Protein 1H3O (pdb70)

B-factor: mean 47.41, std 14.32, range [16.84, 93.27]

Structure (mmCIF, N/CA/C/O backbone):
data_1H3O
#
_entry.id   1H3O
#
_cell.length_a   112.940
_cell.length_b   36.825
_cell.length_c   73.948
_cell.angle_alpha   90.00
_cell.angle_beta   97.85
_cell.angle_gamma   90.00
#
_symmetry.space_group_name_H-M   'C 1 2 1'
#
loop_
_entity.id
_entity.type
_entity.pdbx_description
1 polymer 'TRANSCRIPTION INITIATION FACTOR TFIID 135 KDA SUBUNIT'
2 polymer 'TRANSCRIPTION INITIATION FACTOR TFIID 20/15 KDA SUBUNITS'
3 water water
#
loop_
_atom_site.group_PDB
_atom_site.id
_atom_site.type_symbol
_atom_site.label_atom_id
_atom_site.label_alt_id
_atom_site.label_comp_id
_atom_site.label_asym_id
_atom_site.label_entity_id
_atom_site.label_seq_id
_atom_site.pdbx_PDB_ins_code
_atom_site.Cartn_x
_atom_site.Cartn_y
_atom_site.Cartn_z
_atom_site.occupancy
_atom_site.B_iso_or_equiv
_atom_site.auth_seq_id
_atom_site.auth_comp_id
_atom_site.auth_asym_id
_atom_site.auth_atom_id
_atom_site.pdbx_PDB_model_num
ATOM 9 N N . PHE A 1 2 ? 20.777 0.457 69.458 1.00 37.45 870 PHE A N 1
ATOM 10 C CA . PHE A 1 2 ? 20.390 0.931 68.142 1.00 33.15 870 PHE A CA 1
ATOM 11 C C . PHE A 1 2 ? 21.524 0.665 67.151 1.00 32.48 870 PHE A C 1
ATOM 12 O O . PHE A 1 2 ? 21.317 0.013 66.127 1.00 30.60 870 PHE A O 1
ATOM 20 N N . LEU A 1 3 ? 22.722 1.152 67.464 1.00 32.00 871 LEU A N 1
ATOM 21 C CA . LEU A 1 3 ? 23.889 0.953 66.595 1.00 34.70 871 LEU A CA 1
ATOM 22 C C . LEU A 1 3 ? 24.593 -0.386 66.878 1.00 35.92 871 LEU A C 1
ATOM 23 O O . LEU A 1 3 ? 24.390 -0.990 67.933 1.00 37.01 871 LEU A O 1
ATOM 28 N N . LEU A 1 4 ? 25.426 -0.829 65.936 1.00 35.84 872 LEU A N 1
ATOM 29 C CA . LEU A 1 4 ? 26.181 -2.073 66.076 1.00 38.78 872 LEU A CA 1
ATOM 30 C C . LEU A 1 4 ? 27.3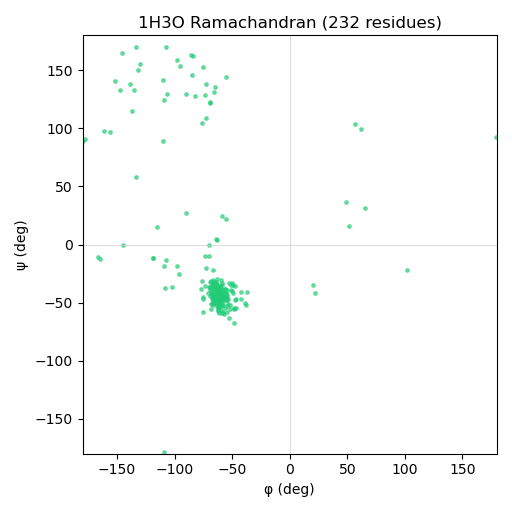04 -1.893 67.092 1.00 39.05 872 LEU A C 1
ATOM 31 O O . LEU A 1 4 ? 28.296 -1.217 66.822 1.00 39.57 872 LEU A O 1
ATOM 36 N N . GLN A 1 5 ? 27.150 -2.525 68.249 1.00 40.33 873 GLN A N 1
ATOM 37 C CA . GLN A 1 5 ? 28.121 -2.403 69.332 1.00 43.12 873 GLN A CA 1
ATOM 38 C C . GLN A 1 5 ? 29.603 -2.585 69.020 1.00 42.42 873 GLN A C 1
ATOM 39 O O . GLN A 1 5 ? 30.404 -1.706 69.323 1.00 40.73 873 GLN A O 1
ATOM 45 N N . ALA A 1 6 ? 29.967 -3.725 68.434 1.00 43.74 874 ALA A N 1
ATOM 46 C CA . ALA A 1 6 ? 31.369 -4.012 68.121 1.00 42.90 874 ALA A CA 1
ATOM 47 C C . ALA A 1 6 ? 32.058 -2.969 67.230 1.00 40.60 874 ALA A C 1
ATOM 48 O O . ALA A 1 6 ? 33.047 -2.368 67.636 1.00 42.09 874 ALA A O 1
ATOM 50 N N . PRO A 1 7 ? 31.551 -2.744 66.006 1.00 39.86 875 PRO A N 1
ATOM 51 C CA . PRO A 1 7 ? 32.195 -1.751 65.141 1.00 39.92 875 PRO A CA 1
ATOM 52 C C . PRO A 1 7 ? 32.120 -0.333 65.697 1.00 39.57 875 PRO A C 1
ATOM 53 O O . PRO A 1 7 ? 33.019 0.479 65.479 1.00 38.30 875 PRO A O 1
ATOM 57 N N . LEU A 1 8 ? 31.045 -0.026 66.413 1.00 37.87 876 LEU A N 1
ATOM 58 C CA . LEU A 1 8 ? 30.927 1.302 66.987 1.00 38.63 876 LEU A CA 1
ATOM 59 C C . LEU A 1 8 ? 32.094 1.475 67.949 1.00 39.45 876 LEU A C 1
ATOM 60 O O . LEU A 1 8 ? 32.850 2.450 67.865 1.00 37.73 876 LEU A O 1
ATOM 65 N N . GLN A 1 9 ? 32.228 0.509 68.853 1.00 40.95 877 GLN A N 1
ATOM 66 C CA . GLN A 1 9 ? 33.296 0.494 69.848 1.00 45.66 877 GLN A CA 1
ATOM 67 C C . GLN A 1 9 ? 34.634 0.755 69.157 1.00 45.78 877 GLN A C 1
ATOM 68 O O . GLN A 1 9 ? 35.368 1.679 69.519 1.00 45.92 877 GLN A O 1
ATOM 74 N N . ARG A 1 10 ? 34.925 -0.059 68.147 1.00 45.97 878 ARG A N 1
ATOM 75 C CA . ARG A 1 10 ? 36.155 0.064 67.376 1.00 46.52 878 ARG A CA 1
ATOM 76 C C . ARG A 1 10 ? 36.315 1.432 66.722 1.00 45.15 878 ARG A C 1
ATOM 77 O O . ARG A 1 10 ? 37.397 2.017 66.758 1.00 44.23 878 ARG A O 1
ATOM 85 N N . ARG A 1 11 ? 35.247 1.946 66.121 1.00 43.91 879 ARG A N 1
ATOM 86 C CA . ARG A 1 11 ? 35.349 3.236 65.456 1.00 42.86 879 ARG A CA 1
ATOM 87 C C . ARG A 1 11 ? 35.563 4.387 66.426 1.00 41.97 879 ARG A C 1
ATOM 88 O O . ARG A 1 11 ? 36.249 5.356 66.104 1.00 39.91 879 ARG A O 1
ATOM 96 N N . ILE A 1 12 ? 34.968 4.292 67.610 1.00 41.23 880 ILE A N 1
ATOM 97 C CA . ILE A 1 12 ? 35.136 5.348 68.592 1.00 41.54 880 ILE A CA 1
ATOM 98 C C . ILE A 1 12 ? 36.591 5.306 69.032 1.00 43.81 880 ILE A C 1
ATOM 99 O O . ILE A 1 12 ? 37.291 6.327 69.031 1.00 41.18 880 ILE A O 1
ATOM 104 N N . LEU A 1 13 ? 37.035 4.105 69.393 1.00 45.37 881 LEU A N 1
ATOM 105 C CA . LEU A 1 13 ? 38.409 3.895 69.821 1.00 48.20 881 LEU A CA 1
ATOM 106 C C . LEU A 1 13 ? 39.347 4.418 68.740 1.00 49.82 881 LEU A C 1
ATOM 107 O O . LEU A 1 13 ? 40.372 5.037 69.036 1.00 51.79 881 LEU A O 1
ATOM 112 N N . GLU A 1 14 ? 38.970 4.190 67.484 1.00 49.62 882 GLU A N 1
ATOM 113 C CA . GLU A 1 14 ? 39.776 4.617 66.354 1.00 49.42 882 GLU A CA 1
ATOM 114 C C . GLU A 1 14 ? 39.889 6.124 66.210 1.00 48.23 882 GLU A C 1
ATOM 115 O O . GLU A 1 14 ? 40.968 6.635 65.930 1.00 49.64 882 GLU A O 1
ATOM 121 N N . ILE A 1 15 ? 38.775 6.832 66.375 1.00 45.85 883 ILE A N 1
ATOM 122 C CA . ILE A 1 15 ? 38.772 8.290 66.266 1.00 45.11 883 ILE A CA 1
ATOM 123 C C . ILE A 1 15 ? 39.580 8.897 67.412 1.00 45.74 883 ILE A C 1
ATOM 124 O O . ILE A 1 15 ? 40.223 9.934 67.254 1.00 43.71 883 ILE A O 1
ATOM 129 N N . GLY A 1 16 ? 39.543 8.237 68.565 1.00 47.52 884 GLY A N 1
ATOM 130 C CA . GLY A 1 16 ? 40.280 8.721 69.719 1.00 50.50 884 GLY A CA 1
ATOM 131 C C . GLY A 1 16 ? 41.786 8.741 69.516 1.00 52.00 884 GLY A C 1
ATOM 132 O O . GLY A 1 16 ? 42.451 9.707 69.894 1.00 51.58 884 GLY A O 1
ATOM 133 N N . LYS A 1 17 ? 42.329 7.681 68.918 1.00 53.20 885 LYS A N 1
ATOM 134 C CA . LYS A 1 17 ? 43.767 7.605 68.673 1.00 53.08 885 LYS A CA 1
ATOM 135 C C . LYS A 1 17 ? 44.280 8.855 67.992 1.00 53.20 885 LYS A C 1
ATOM 136 O O . LYS A 1 17 ? 45.358 9.343 68.315 1.00 55.19 885 LYS A O 1
ATOM 142 N N . LYS A 1 18 ? 43.504 9.369 67.048 1.00 52.77 886 LYS A N 1
ATOM 143 C CA . LYS A 1 18 ? 43.878 10.571 66.315 1.00 52.55 886 LYS A CA 1
ATOM 144 C C . LYS A 1 18 ? 43.739 11.814 67.176 1.00 53.19 886 LYS A C 1
ATOM 145 O O . LYS A 1 18 ? 44.178 12.899 66.779 1.00 53.19 886 LYS A O 1
ATOM 151 N N . HIS A 1 19 ? 43.127 11.667 68.349 1.00 52.96 887 HIS A N 1
ATOM 152 C CA . HIS A 1 19 ? 42.910 12.822 69.207 1.00 52.86 887 HIS A CA 1
ATOM 153 C C . HIS A 1 19 ? 43.273 12.653 70.678 1.00 53.64 887 HIS A C 1
ATOM 154 O O . HIS A 1 19 ? 42.439 12.820 71.568 1.00 53.03 887 HIS A O 1
ATOM 161 N N . GLY A 1 20 ? 44.539 12.324 70.910 1.00 54.76 888 GLY A N 1
ATOM 162 C CA . GLY A 1 20 ? 45.068 12.167 72.251 1.00 54.03 888 GLY A CA 1
ATOM 163 C C . GLY A 1 20 ? 44.331 11.263 73.212 1.00 53.20 888 GLY A C 1
ATOM 164 O O . GLY A 1 20 ? 44.581 11.322 74.413 1.00 53.50 888 GLY A O 1
ATOM 165 N N . ILE A 1 21 ? 43.437 10.424 72.712 1.00 51.29 889 ILE A N 1
ATOM 166 C CA . ILE A 1 21 ? 42.712 9.540 73.605 1.00 52.51 889 ILE A CA 1
ATOM 167 C C . ILE A 1 21 ? 43.197 8.120 73.495 1.00 54.29 889 ILE A C 1
ATOM 168 O O . ILE A 1 21 ? 43.282 7.562 72.405 1.00 56.44 889 ILE A O 1
ATOM 173 N N . THR A 1 22 ? 43.490 7.540 74.651 1.00 56.51 890 THR A N 1
ATOM 174 C CA . THR A 1 22 ? 44.011 6.191 74.733 1.00 59.11 890 THR A CA 1
ATOM 175 C C . THR A 1 22 ? 42.952 5.191 75.150 1.00 60.68 890 THR A C 1
ATOM 176 O O . THR A 1 22 ? 42.949 4.053 74.685 1.00 60.99 890 THR A O 1
ATOM 180 N N . GLU A 1 23 ? 42.063 5.611 76.043 1.00 62.75 891 GLU A N 1
ATOM 181 C CA . GLU A 1 23 ? 40.995 4.738 76.516 1.00 64.83 891 GLU A CA 1
ATOM 182 C C . GLU A 1 23 ? 39.642 5.439 76.510 1.00 63.76 891 GLU A C 1
ATOM 183 O O . GLU A 1 23 ? 39.555 6.646 76.301 1.00 62.76 891 GLU A O 1
ATOM 189 N N . LEU A 1 24 ? 38.587 4.668 76.732 1.00 63.42 892 LEU A N 1
ATOM 190 C CA . LEU A 1 24 ? 37.243 5.218 76.774 1.00 64.02 892 LEU A CA 1
ATOM 191 C C . LEU A 1 24 ? 36.403 4.418 77.761 1.00 64.61 892 LEU A C 1
ATOM 192 O O . LEU A 1 24 ? 36.430 3.185 77.762 1.00 63.50 892 LEU A O 1
ATOM 197 N N . HIS A 1 25 ? 35.678 5.125 78.619 1.00 65.81 893 HIS A N 1
ATOM 198 C CA . HIS A 1 25 ? 34.832 4.468 79.602 1.00 66.67 893 HIS A CA 1
ATOM 199 C C . HIS A 1 25 ? 33.910 3.541 78.818 1.00 66.42 893 HIS A C 1
ATOM 200 O O . HIS A 1 25 ? 33.488 3.872 77.712 1.00 66.77 893 HIS A O 1
ATOM 207 N N . PRO A 1 26 ? 33.587 2.366 79.378 1.00 66.07 894 PRO A N 1
ATOM 208 C CA . PRO A 1 26 ? 32.714 1.383 78.727 1.00 65.13 894 PRO A CA 1
ATOM 209 C C . PRO A 1 26 ? 31.389 1.872 78.129 1.00 64.42 894 PRO A C 1
ATOM 210 O O . PRO A 1 26 ? 31.209 1.848 76.910 1.00 64.60 894 PRO A O 1
ATOM 214 N N . ASP A 1 27 ? 30.462 2.307 78.976 1.00 62.82 895 ASP A N 1
ATOM 215 C CA . ASP A 1 27 ? 29.158 2.757 78.496 1.00 60.37 895 ASP A CA 1
ATOM 216 C C . ASP A 1 27 ? 29.152 3.979 77.576 1.00 56.55 895 ASP A C 1
ATOM 217 O O . ASP A 1 27 ? 28.089 4.456 77.184 1.00 54.69 895 ASP A O 1
ATOM 222 N N . VAL A 1 28 ? 30.332 4.483 77.229 1.00 52.82 896 VAL A N 1
ATOM 223 C CA . VAL A 1 28 ? 30.427 5.622 76.321 1.00 48.61 896 VAL A CA 1
ATOM 224 C C . VAL A 1 28 ? 29.858 5.204 74.954 1.00 45.95 896 VAL A C 1
ATOM 225 O O . VAL A 1 28 ? 29.255 6.002 74.241 1.00 44.82 896 VAL A O 1
ATOM 229 N N . VAL A 1 29 ? 30.064 3.939 74.609 1.00 42.16 897 VAL A N 1
ATOM 230 C CA . VAL A 1 29 ? 29.593 3.373 73.351 1.00 40.28 897 VAL A CA 1
ATOM 231 C C . VAL A 1 29 ? 28.075 3.467 73.254 1.00 38.15 897 VAL A C 1
ATOM 232 O O . VAL A 1 29 ? 27.519 3.946 72.266 1.00 38.40 897 VAL A O 1
ATOM 236 N N . SER A 1 30 ? 27.414 2.988 74.292 1.00 36.39 898 SER A N 1
ATOM 237 C CA . SER A 1 30 ? 25.968 3.009 74.352 1.00 36.76 898 SER A CA 1
ATOM 238 C C . SER A 1 30 ? 25.468 4.446 74.275 1.00 35.09 898 SER A C 1
ATOM 239 O O . SER A 1 30 ? 24.503 4.735 73.579 1.00 35.11 898 SER A O 1
ATOM 242 N N . TYR A 1 31 ? 26.149 5.344 74.982 1.00 33.40 899 TYR A N 1
ATOM 243 C CA . TYR A 1 31 ? 25.757 6.735 75.017 1.00 31.66 899 TYR A CA 1
ATOM 244 C C . TYR A 1 31 ? 25.787 7.347 73.623 1.00 32.61 899 TYR A C 1
ATOM 245 O O . TYR A 1 31 ? 24.850 8.049 73.212 1.00 29.74 899 TYR A O 1
ATOM 254 N N . VAL A 1 32 ? 26.863 7.070 72.897 1.00 31.78 900 VAL A N 1
ATOM 255 C CA . VAL A 1 32 ? 27.020 7.579 71.545 1.00 30.74 900 VAL A CA 1
ATOM 256 C C . VAL A 1 32 ? 25.940 7.011 70.636 1.00 32.07 900 VAL A C 1
ATOM 257 O O . VAL A 1 32 ? 25.422 7.707 69.761 1.00 32.76 900 VAL A O 1
ATOM 261 N N . SER A 1 33 ? 25.609 5.741 70.854 1.00 32.61 901 SER A N 1
ATOM 262 C CA . SER A 1 33 ? 24.584 5.046 70.076 1.00 32.50 901 SER A CA 1
ATOM 263 C C . SER A 1 33 ? 23.232 5.720 70.286 1.00 31.27 901 SER A C 1
ATOM 264 O O . SER A 1 33 ? 22.456 5.911 69.353 1.00 30.69 901 SER A O 1
ATOM 267 N N . HIS A 1 34 ? 22.967 6.072 71.533 1.00 31.37 902 HIS A N 1
ATOM 268 C CA . HIS A 1 34 ? 21.731 6.728 71.926 1.00 30.25 902 HIS A CA 1
ATOM 269 C C . HIS A 1 34 ? 21.672 8.124 71.286 1.00 29.66 902 HIS A C 1
ATOM 270 O O . HIS A 1 34 ? 20.661 8.514 70.695 1.00 30.39 902 HIS A O 1
ATOM 277 N N . ALA A 1 35 ? 22.766 8.866 71.384 1.00 27.96 903 ALA A N 1
ATOM 278 C CA . ALA A 1 35 ? 22.812 10.212 70.814 1.00 26.63 903 ALA A CA 1
ATOM 279 C C . ALA A 1 35 ? 22.604 10.189 69.292 1.00 27.00 903 ALA A C 1
ATOM 280 O O . ALA A 1 35 ? 21.918 11.045 68.739 1.00 24.64 903 ALA A O 1
ATOM 282 N N . THR A 1 36 ? 23.182 9.192 68.628 1.00 26.94 904 THR A N 1
ATOM 283 C CA . THR A 1 36 ? 23.060 9.050 67.182 1.00 25.17 904 THR A CA 1
ATOM 284 C C . THR A 1 36 ? 21.635 8.690 66.789 1.00 26.78 904 THR A C 1
ATOM 285 O O . THR A 1 36 ? 21.158 9.055 65.710 1.00 24.91 904 THR A O 1
ATOM 289 N N . GLN A 1 37 ? 20.962 7.955 67.667 1.00 29.01 905 GLN A N 1
ATOM 290 C CA . GLN A 1 37 ? 19.592 7.548 67.414 1.00 29.92 905 GLN A CA 1
ATOM 291 C C . GLN A 1 37 ? 18.700 8.791 67.508 1.00 30.19 905 GLN A C 1
ATOM 292 O O . GLN A 1 37 ? 17.752 8.934 66.744 1.00 30.69 905 GLN A O 1
ATOM 298 N N . GLN A 1 38 ? 19.024 9.690 68.432 1.00 30.59 906 GLN A N 1
ATOM 299 C CA . GLN A 1 38 ? 18.279 10.940 68.595 1.00 32.50 906 GLN A CA 1
ATOM 300 C C . GLN A 1 38 ? 18.505 11.862 67.406 1.00 31.42 906 GLN A C 1
ATOM 301 O O . GLN A 1 38 ? 17.561 12.472 66.902 1.00 28.73 906 GLN A O 1
ATOM 307 N N . ARG A 1 39 ? 19.764 11.971 66.978 1.00 30.87 907 ARG A N 1
ATOM 308 C CA . ARG A 1 39 ? 20.123 12.794 65.829 1.00 29.71 907 ARG A CA 1
ATOM 309 C C . ARG A 1 39 ? 19.271 12.346 64.638 1.00 29.52 907 ARG A C 1
ATOM 310 O O . ARG A 1 39 ? 18.592 13.162 64.000 1.00 27.21 907 ARG A O 1
ATOM 318 N N . LEU A 1 40 ? 19.295 11.043 64.357 1.00 26.08 908 LEU A N 1
ATOM 319 C CA . LEU A 1 40 ? 18.528 10.515 63.247 1.00 26.78 908 LEU A CA 1
ATOM 320 C C . LEU A 1 40 ? 17.028 10.575 63.485 1.00 28.35 908 LEU A C 1
ATOM 321 O O . LEU A 1 40 ? 16.268 10.843 62.557 1.00 27.98 908 LEU A O 1
ATOM 326 N N . GLN A 1 41 ? 16.601 10.333 64.721 1.00 29.46 909 GLN A N 1
ATOM 327 C CA . GLN A 1 41 ? 15.178 10.360 65.036 1.00 33.89 909 GLN A CA 1
ATOM 328 C C . GLN A 1 41 ? 14.573 11.726 64.747 1.00 34.37 909 GLN A C 1
ATOM 329 O O . GLN A 1 41 ? 13.475 11.816 64.212 1.00 34.77 909 GLN A O 1
ATOM 335 N N . ASN A 1 42 ? 15.286 12.790 65.104 1.00 35.87 910 ASN A N 1
ATOM 336 C CA . ASN A 1 42 ? 14.775 14.130 64.853 1.00 34.71 910 ASN A CA 1
ATOM 337 C C . ASN A 1 42 ? 14.691 14.422 63.355 1.00 32.89 910 ASN A C 1
ATOM 338 O O . ASN A 1 42 ? 13.681 14.939 62.877 1.00 34.20 910 ASN A O 1
ATOM 343 N N . LEU A 1 43 ? 15.741 14.093 62.614 1.00 31.92 911 LEU A N 1
ATOM 344 C CA . LEU A 1 43 ? 15.732 14.340 61.177 1.00 32.21 911 LEU A CA 1
ATOM 345 C C . LEU A 1 43 ? 14.544 13.634 60.512 1.00 33.33 911 LEU A C 1
ATOM 346 O O . LEU A 1 43 ? 13.810 14.241 59.720 1.00 31.76 911 LEU A O 1
ATOM 351 N N . VAL A 1 44 ? 14.355 12.359 60.841 1.00 32.55 912 VAL A N 1
ATOM 352 C CA . VAL A 1 44 ? 13.249 11.591 60.282 1.00 33.55 912 VAL A CA 1
ATOM 353 C C . VAL A 1 44 ? 11.919 12.249 60.616 1.00 31.92 912 VAL A C 1
ATOM 354 O O . VAL A 1 44 ? 11.079 12.424 59.737 1.00 32.06 912 VAL A O 1
ATOM 358 N N . GLU A 1 45 ? 11.733 12.612 61.881 1.00 32.84 913 GLU A N 1
ATOM 359 C CA . GLU A 1 45 ? 10.502 13.274 62.301 1.00 36.23 913 GLU A CA 1
ATOM 360 C C . GLU A 1 45 ? 10.311 14.525 61.462 1.00 38.47 913 GLU A C 1
ATOM 361 O O . GLU A 1 45 ? 9.220 14.781 60.966 1.00 40.80 913 GLU A O 1
ATOM 367 N N . LYS A 1 46 ? 11.378 15.301 61.306 1.00 41.71 914 LYS A N 1
ATOM 368 C CA . LYS A 1 46 ? 11.314 16.533 60.524 1.00 44.60 914 LYS A CA 1
ATOM 369 C C . LYS A 1 46 ? 10.990 16.233 59.072 1.00 46.12 914 LYS A C 1
ATOM 370 O O . LYS A 1 46 ? 10.181 16.924 58.458 1.00 46.55 914 LYS A O 1
ATOM 376 N N . ILE A 1 47 ? 11.631 15.206 58.521 1.00 46.16 915 ILE A N 1
ATOM 377 C CA . ILE A 1 47 ? 11.401 14.834 57.134 1.00 46.26 915 ILE A CA 1
ATOM 378 C C . ILE A 1 47 ? 9.947 14.431 56.901 1.00 49.75 915 ILE A C 1
ATOM 379 O O . ILE A 1 47 ? 9.345 14.804 55.897 1.00 51.40 915 ILE A O 1
ATOM 384 N N . SER A 1 48 ? 9.378 13.682 57.835 1.00 53.38 916 SER A N 1
ATOM 385 C CA . SER A 1 48 ? 7.997 13.234 57.709 1.00 55.85 916 SER A CA 1
ATOM 386 C C . SER A 1 48 ? 7.003 14.369 57.919 1.00 58.52 916 SER A C 1
ATOM 387 O O . SER A 1 48 ? 5.851 14.271 57.510 1.00 58.99 916 SER A O 1
ATOM 390 N N . GLU A 1 49 ? 7.447 15.443 58.561 1.00 61.98 917 GLU A N 1
ATOM 391 C CA . GLU A 1 49 ? 6.585 16.595 58.802 1.00 65.09 917 GLU A CA 1
ATOM 392 C C . GLU A 1 49 ? 6.405 17.403 57.520 1.00 66.85 917 GLU A C 1
ATOM 393 O O . GLU A 1 49 ? 5.242 17.573 57.089 1.00 67.63 917 GLU A O 1
ATOM 399 N N . THR A 1 50 ? 7.430 17.853 56.960 1.00 67.96 918 THR A N 1
ATOM 400 N N . HIS B 2 3 ? 33.851 0.045 58.484 1.00 58.00 55 HIS B N 1
ATOM 401 C CA . HIS B 2 3 ? 32.794 -0.982 58.737 1.00 57.59 55 HIS B CA 1
ATOM 402 C C . HIS B 2 3 ? 31.470 -0.359 59.192 1.00 56.95 55 HIS B C 1
ATOM 403 O O . HIS B 2 3 ? 31.441 0.684 59.852 1.00 56.78 55 HIS B O 1
ATOM 413 N N . VAL B 2 5 ? 28.199 0.586 61.132 1.00 43.56 57 VAL B N 1
ATOM 414 C CA . VAL B 2 5 ? 27.838 0.730 62.542 1.00 39.53 57 VAL B CA 1
ATOM 415 C C . VAL B 2 5 ? 26.318 0.766 62.716 1.00 37.58 57 VAL B C 1
ATOM 416 O O . VAL B 2 5 ? 25.808 0.665 63.831 1.00 35.55 57 VAL B O 1
ATOM 420 N N . LEU B 2 6 ? 25.601 0.925 61.607 1.00 36.28 58 LEU B N 1
ATOM 421 C CA . LEU B 2 6 ? 24.142 0.957 61.632 1.00 35.61 58 LEU B CA 1
ATOM 422 C C . LEU B 2 6 ? 23.628 0.155 60.449 1.00 37.05 58 LEU B C 1
ATOM 423 O O . LEU B 2 6 ? 24.173 0.249 59.354 1.00 37.37 58 LEU B O 1
ATOM 428 N N . THR B 2 7 ? 22.592 -0.644 60.672 1.00 37.14 59 THR B N 1
ATOM 429 C CA . THR B 2 7 ? 22.030 -1.463 59.605 1.00 39.30 59 THR B CA 1
ATOM 430 C C . THR B 2 7 ? 20.799 -0.836 58.963 1.00 40.21 59 THR B C 1
ATOM 431 O O . THR B 2 7 ? 20.128 0.010 59.551 1.00 40.27 59 THR B O 1
ATOM 435 N N . LYS B 2 8 ? 20.516 -1.274 57.747 1.00 41.73 60 LYS B N 1
ATOM 436 C CA . LYS B 2 8 ? 19.370 -0.803 56.995 1.00 45.34 60 LYS B CA 1
ATOM 437 C C . LYS B 2 8 ? 18.139 -1.159 57.821 1.00 44.50 60 LYS B C 1
ATOM 438 O O . LYS B 2 8 ? 17.197 -0.379 57.930 1.00 44.12 60 LYS B O 1
ATOM 444 N N . LYS B 2 9 ? 18.167 -2.358 58.395 1.00 44.82 61 LYS B N 1
ATOM 445 C CA . LYS B 2 9 ? 17.085 -2.863 59.228 1.00 42.12 61 LYS B CA 1
ATOM 446 C C . LYS B 2 9 ? 16.816 -1.942 60.416 1.00 41.08 61 LYS B C 1
ATOM 447 O O . LYS B 2 9 ? 15.698 -1.439 60.599 1.00 39.82 61 LYS B O 1
ATOM 453 N N . LYS B 2 10 ? 17.845 -1.723 61.226 1.00 38.49 62 LYS B N 1
ATOM 454 C CA . LYS B 2 10 ? 17.699 -0.888 62.408 1.00 37.74 62 LYS B CA 1
ATOM 455 C C . LYS B 2 10 ? 17.229 0.530 62.018 1.00 36.45 62 LYS B C 1
ATOM 456 O O . LYS B 2 10 ? 16.418 1.152 62.710 1.00 34.90 62 LYS B O 1
ATOM 462 N N . LEU B 2 11 ? 17.736 1.045 60.909 1.00 37.28 63 LEU B N 1
ATOM 463 C CA . LEU B 2 11 ? 17.310 2.372 60.398 1.00 37.43 63 LEU B CA 1
ATOM 464 C C . LEU B 2 11 ? 15.815 2.355 60.100 1.00 37.31 63 LEU B C 1
ATOM 465 O O . LEU B 2 11 ? 15.074 3.273 60.469 1.00 36.32 63 LEU B O 1
ATOM 470 N N . GLN B 2 12 ? 15.401 1.298 59.439 1.00 36.13 64 GLN B N 1
ATOM 471 C CA . GLN B 2 12 ? 14.007 1.146 59.022 1.00 38.00 64 GLN B CA 1
ATOM 472 C C . GLN B 2 12 ? 13.082 0.985 60.225 1.00 35.93 64 GLN B C 1
ATOM 473 O O . GLN B 2 12 ? 11.935 1.431 60.193 1.00 36.53 64 GLN B O 1
ATOM 479 N N . ASP B 2 13 ? 13.574 0.339 61.279 1.00 35.40 65 ASP B N 1
ATOM 480 C CA . ASP B 2 13 ? 12.789 0.189 62.500 1.00 31.69 65 ASP B CA 1
ATOM 481 C C . ASP B 2 13 ? 12.604 1.605 63.058 1.00 31.82 65 ASP B C 1
ATOM 482 O O . ASP B 2 13 ? 11.518 1.973 63.502 1.00 29.06 65 ASP B O 1
ATOM 487 N N . LEU B 2 14 ? 13.676 2.398 63.037 1.00 32.39 66 LEU B N 1
ATOM 488 C CA . LEU B 2 14 ? 13.594 3.770 63.533 1.00 34.15 66 LEU B CA 1
ATOM 489 C C . LEU B 2 14 ? 12.526 4.503 62.726 1.00 33.29 66 LEU B C 1
ATOM 490 O O . LEU B 2 14 ? 11.600 5.076 63.293 1.00 31.99 66 LEU B O 1
ATOM 495 N N . VAL B 2 15 ? 12.636 4.445 61.402 1.00 33.44 67 VAL B N 1
ATOM 496 C CA . VAL B 2 15 ? 11.671 5.093 60.528 1.00 35.22 67 VAL B CA 1
ATOM 497 C C . VAL B 2 15 ? 10.249 4.631 60.877 1.00 37.89 67 VAL B C 1
ATOM 498 O O . VAL B 2 15 ? 9.347 5.447 61.086 1.00 35.72 67 VAL B O 1
ATOM 502 N N . ARG B 2 16 ? 10.057 3.318 60.938 1.00 41.96 68 ARG B N 1
ATOM 503 C CA . ARG B 2 16 ? 8.751 2.734 61.258 1.00 44.75 68 ARG B CA 1
ATOM 504 C C . ARG B 2 16 ? 8.218 3.292 62.583 1.00 43.71 68 ARG B C 1
ATOM 505 O O . ARG B 2 16 ? 7.040 3.625 62.705 1.00 45.27 68 ARG B O 1
ATOM 513 N N . GLU B 2 17 ? 9.093 3.389 63.574 1.00 42.85 69 GLU B N 1
ATOM 514 C CA . GLU B 2 17 ? 8.721 3.910 64.876 1.00 43.35 69 GLU B CA 1
ATOM 515 C C . GLU B 2 17 ? 8.113 5.309 64.760 1.00 44.22 69 GLU B C 1
ATOM 516 O O . GLU B 2 17 ? 7.177 5.653 65.480 1.00 44.47 69 GLU B O 1
ATOM 522 N N . VAL B 2 18 ? 8.651 6.120 63.858 1.00 44.28 70 VAL B N 1
ATOM 523 C CA . VAL B 2 18 ? 8.141 7.471 63.668 1.00 44.57 70 VAL B CA 1
ATOM 524 C C . VAL B 2 18 ? 6.842 7.465 62.877 1.00 47.68 70 VAL B C 1
ATOM 525 O O . VAL B 2 18 ? 5.934 8.241 63.153 1.00 47.36 70 VAL B O 1
ATOM 529 N N . ASP B 2 19 ? 6.761 6.584 61.887 1.00 52.17 71 ASP B N 1
ATOM 530 C CA . ASP B 2 19 ? 5.575 6.484 61.047 1.00 56.69 71 ASP B CA 1
ATOM 531 C C . ASP B 2 19 ? 5.561 5.078 60.473 1.00 59.55 71 ASP B C 1
ATOM 532 O O . ASP B 2 19 ? 6.216 4.800 59.466 1.00 60.24 71 ASP B O 1
ATOM 537 N N . PRO B 2 20 ? 4.804 4.171 61.113 1.00 62.23 72 PRO B N 1
ATOM 538 C CA . PRO B 2 20 ? 4.647 2.758 60.746 1.00 63.50 72 PRO B CA 1
ATOM 539 C C . PRO B 2 20 ? 4.370 2.486 59.273 1.00 64.90 72 PRO B C 1
ATOM 540 O O . PRO B 2 20 ? 4.833 1.488 58.723 1.00 66.22 72 PRO B O 1
ATOM 544 N N . ASN B 2 21 ? 3.610 3.359 58.630 1.00 66.37 73 ASN B N 1
ATOM 545 C CA . ASN B 2 21 ? 3.333 3.174 57.214 1.00 68.34 73 ASN B CA 1
ATOM 546 C C . ASN B 2 21 ? 4.065 4.261 56.448 1.00 68.50 73 ASN B C 1
ATOM 547 O O . ASN B 2 21 ? 3.534 5.346 56.207 1.00 69.23 73 ASN B O 1
ATOM 552 N N . GLU B 2 22 ? 5.307 3.956 56.085 1.00 68.36 74 GLU B N 1
ATOM 553 C CA . GLU B 2 22 ? 6.158 4.890 55.361 1.00 66.61 74 GLU B CA 1
ATOM 554 C C . GLU B 2 22 ? 7.532 4.299 55.078 1.00 64.77 74 GLU B C 1
ATOM 555 O O . GLU B 2 22 ? 8.437 4.398 55.902 1.00 64.77 74 GLU B O 1
ATOM 561 N N . GLN B 2 23 ? 7.680 3.672 53.918 1.00 62.97 75 GLN B N 1
ATOM 562 C CA . GLN B 2 23 ? 8.960 3.107 53.530 1.00 60.54 75 GLN B CA 1
ATOM 563 C C . GLN B 2 23 ? 9.753 4.279 52.956 1.00 58.73 75 GLN B C 1
ATOM 564 O O . GLN B 2 23 ? 9.263 5.009 52.093 1.00 58.47 75 GLN B O 1
ATOM 570 N N . LEU B 2 24 ? 10.967 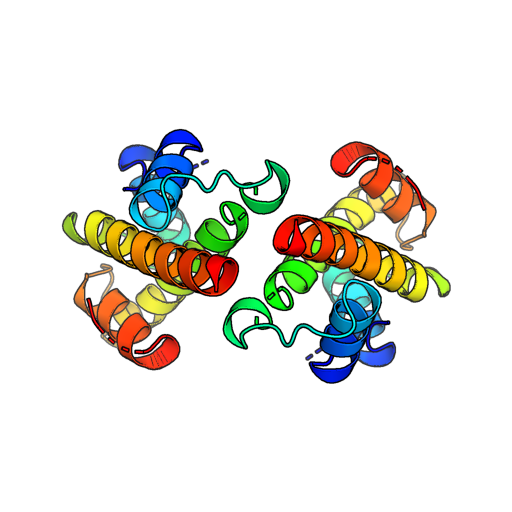4.471 53.457 1.00 55.76 76 LEU B N 1
ATOM 571 C CA . LEU B 2 24 ? 11.817 5.569 53.015 1.00 52.11 76 LEU B CA 1
ATOM 572 C C . LEU B 2 24 ? 12.598 5.208 51.765 1.00 50.32 76 LEU B C 1
ATOM 573 O O . LEU B 2 24 ? 12.993 4.056 51.576 1.00 50.81 76 LEU B O 1
ATOM 578 N N . ASP B 2 25 ? 12.820 6.200 50.912 1.00 47.21 77 ASP B N 1
ATOM 579 C CA . ASP B 2 25 ? 13.564 5.979 49.6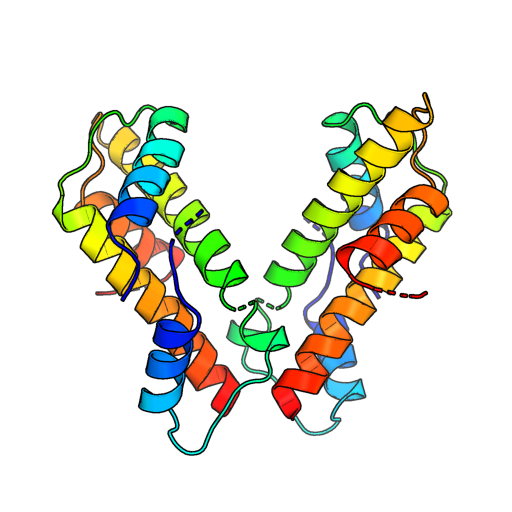90 1.00 45.39 77 ASP B CA 1
ATOM 580 C C . ASP B 2 25 ? 14.994 5.601 50.034 1.00 43.25 77 ASP B C 1
ATOM 581 O O . ASP B 2 25 ? 15.623 6.214 50.901 1.00 43.09 77 ASP B O 1
ATOM 586 N N . GLU B 2 26 ? 15.499 4.586 49.346 1.00 41.48 78 GLU B N 1
ATOM 587 C CA . GLU B 2 26 ? 16.851 4.090 49.570 1.00 41.12 78 GLU B CA 1
ATOM 588 C C . GLU B 2 26 ? 17.896 5.213 49.647 1.00 39.17 78 GLU B C 1
ATOM 589 O O . GLU B 2 26 ? 18.732 5.232 50.553 1.00 39.58 78 GLU B O 1
ATOM 595 N N . ASP B 2 27 ? 17.839 6.149 48.704 1.00 36.20 79 ASP B N 1
ATOM 596 C CA . ASP B 2 27 ? 18.777 7.269 48.684 1.00 34.48 79 ASP B CA 1
ATOM 597 C C . ASP B 2 27 ? 18.705 8.087 49.965 1.00 33.25 79 ASP B C 1
ATOM 598 O O . ASP B 2 27 ? 19.704 8.613 50.434 1.00 32.34 79 ASP B O 1
ATOM 603 N N . VAL B 2 28 ? 17.510 8.203 50.520 1.00 32.42 80 VAL B N 1
ATOM 604 C CA . VAL B 2 28 ? 17.338 8.950 51.746 1.00 33.47 80 VAL B CA 1
ATOM 605 C C . VAL B 2 28 ? 17.927 8.106 52.878 1.00 33.83 80 VAL B C 1
ATOM 606 O O . VAL B 2 28 ? 18.532 8.639 53.810 1.00 34.53 80 VAL B O 1
ATOM 610 N N . GLU B 2 29 ? 17.766 6.788 52.779 1.00 34.84 81 GLU B N 1
ATOM 611 C CA . GLU B 2 29 ? 18.323 5.883 53.782 1.00 34.22 81 GLU B CA 1
ATOM 612 C C . GLU B 2 29 ? 19.833 6.045 53.803 1.00 31.77 81 GLU B C 1
ATOM 613 O O . GLU B 2 29 ? 20.416 6.206 54.862 1.00 29.43 81 GLU B O 1
ATOM 619 N N . GLU B 2 30 ? 20.456 6.015 52.625 1.00 32.92 82 GLU B N 1
ATOM 620 C CA . GLU B 2 30 ? 21.907 6.186 52.517 1.00 34.12 82 GLU B CA 1
ATOM 621 C C . GLU B 2 30 ? 22.357 7.520 53.083 1.00 31.50 82 GLU B C 1
ATOM 622 O O . GLU B 2 30 ? 23.341 7.582 53.812 1.00 30.70 82 GLU B O 1
ATOM 636 N N . LEU B 2 32 ? 20.908 9.421 55.311 1.00 25.81 84 LEU B N 1
ATOM 637 C CA . LEU B 2 32 ? 20.832 9.347 56.763 1.00 26.62 84 LEU B CA 1
ATOM 638 C C . LEU B 2 32 ? 21.974 8.511 57.355 1.00 27.63 84 LEU B C 1
ATOM 639 O O . LEU B 2 32 ? 22.561 8.876 58.378 1.00 28.08 84 LEU B O 1
ATOM 644 N N . LEU B 2 33 ? 22.296 7.388 56.722 1.00 28.19 85 LEU B N 1
ATOM 645 C CA . LEU B 2 33 ? 23.382 6.561 57.235 1.00 29.08 85 LEU B CA 1
ATOM 646 C C . LEU B 2 33 ? 24.667 7.374 57.205 1.00 27.96 85 LEU B C 1
ATOM 647 O O . LEU B 2 33 ? 25.516 7.256 58.088 1.00 28.34 85 LEU B O 1
ATOM 652 N N . GLN B 2 34 ? 24.785 8.209 56.180 1.00 26.84 86 GLN B N 1
ATOM 653 C CA . GLN B 2 34 ? 25.940 9.069 56.004 1.00 28.97 86 GLN B CA 1
ATOM 654 C C . GLN B 2 34 ? 25.966 10.126 57.109 1.00 28.98 86 GLN B C 1
ATOM 655 O O . GLN B 2 34 ? 27.024 10.422 57.657 1.00 31.31 86 GLN B O 1
ATOM 661 N N . ILE B 2 35 ? 24.800 10.689 57.427 1.00 26.68 87 ILE B N 1
ATOM 662 C CA . ILE B 2 35 ? 24.682 11.694 58.480 1.00 27.13 87 ILE B CA 1
ATOM 663 C C . ILE B 2 35 ? 25.081 11.111 59.848 1.00 27.14 87 ILE B C 1
ATOM 664 O O . ILE B 2 35 ? 25.722 11.782 60.654 1.00 27.09 87 ILE B O 1
ATOM 669 N N . ALA B 2 36 ? 24.700 9.864 60.109 1.00 27.70 88 ALA B N 1
ATOM 670 C CA . ALA B 2 36 ? 25.041 9.225 61.381 1.00 26.79 88 ALA B CA 1
ATOM 671 C C . ALA B 2 36 ? 26.558 9.138 61.466 1.00 26.62 88 ALA B C 1
ATOM 672 O O . ALA B 2 36 ? 27.144 9.359 62.527 1.00 24.72 88 ALA B O 1
ATOM 674 N N . ASP B 2 37 ? 27.192 8.840 60.332 1.00 26.72 89 ASP B N 1
ATOM 675 C CA . ASP B 2 37 ? 28.647 8.765 60.280 1.00 26.02 89 ASP B CA 1
ATOM 676 C C . ASP B 2 37 ? 29.285 10.117 60.615 1.00 27.58 89 ASP B C 1
ATOM 677 O O . ASP B 2 37 ? 30.195 10.187 61.442 1.00 29.95 89 ASP B O 1
ATOM 682 N N . ASP B 2 38 ? 28.822 11.187 59.973 1.00 25.29 90 ASP B N 1
ATOM 683 C CA . ASP B 2 38 ? 29.381 12.511 60.240 1.00 25.74 90 ASP B CA 1
ATOM 684 C C . ASP B 2 38 ? 29.162 12.882 61.694 1.00 25.29 90 ASP B C 1
ATOM 685 O O . ASP B 2 38 ? 30.025 13.479 62.324 1.00 25.15 90 ASP B O 1
ATOM 690 N N . PHE B 2 39 ? 27.993 12.521 62.221 1.00 27.09 91 PHE B N 1
ATOM 691 C CA . PHE B 2 39 ? 27.642 12.815 63.608 1.00 25.75 91 PHE B CA 1
ATOM 692 C C . PHE B 2 39 ? 28.610 12.137 64.586 1.00 27.15 91 PHE B C 1
ATOM 693 O O . PHE B 2 39 ? 29.164 12.779 65.475 1.00 28.85 91 PHE B O 1
ATOM 701 N N . ILE B 2 40 ? 28.811 10.836 64.415 1.00 28.22 92 ILE B N 1
ATOM 702 C CA . ILE B 2 40 ? 29.714 10.081 65.277 1.00 28.85 92 ILE B CA 1
ATOM 703 C C . ILE B 2 40 ? 31.106 10.685 65.200 1.00 31.09 92 ILE B C 1
ATOM 704 O O . ILE B 2 40 ? 31.785 10.857 66.211 1.00 29.87 92 ILE B O 1
ATOM 709 N N . GLU B 2 41 ? 31.511 11.013 63.980 1.00 33.46 93 GLU B N 1
ATOM 710 C CA . GLU B 2 41 ? 32.812 11.593 63.727 1.00 35.78 93 GLU B CA 1
ATOM 711 C C . GLU B 2 41 ? 33.021 12.904 64.470 1.00 35.29 93 GLU B C 1
ATOM 712 O O . GLU B 2 41 ? 33.949 13.040 65.261 1.00 34.66 93 GLU B O 1
ATOM 718 N N . SER B 2 42 ? 32.154 13.870 64.191 1.00 34.32 94 SER B N 1
ATOM 719 C CA . SER B 2 42 ? 32.251 15.182 64.795 1.00 32.52 94 SER B CA 1
ATOM 720 C C . SER B 2 42 ? 32.070 15.144 66.311 1.00 33.64 94 SER B C 1
ATOM 721 O O . SER B 2 42 ? 32.837 15.764 67.042 1.00 32.56 94 SER B O 1
ATOM 724 N N . VAL B 2 43 ? 31.073 14.407 66.786 1.00 34.66 95 VAL B N 1
ATOM 725 C CA . VAL B 2 43 ? 30.827 14.339 68.222 1.00 34.40 95 VAL B CA 1
ATOM 726 C C . VAL B 2 43 ? 32.002 13.750 68.985 1.00 36.74 95 VAL B C 1
ATOM 727 O O . VAL B 2 43 ? 32.558 14.406 69.869 1.00 37.05 95 VAL B O 1
ATOM 731 N N . VAL B 2 44 ? 32.370 12.515 68.650 1.00 37.53 96 VAL B N 1
ATOM 732 C CA . VAL B 2 44 ? 33.485 11.838 69.302 1.00 36.29 96 VAL B CA 1
ATOM 733 C C . VAL B 2 44 ? 34.752 12.671 69.215 1.00 38.08 96 VAL B C 1
ATOM 734 O O . VAL B 2 44 ? 35.509 12.781 70.180 1.00 37.68 96 VAL B O 1
ATOM 738 N N . THR B 2 45 ? 34.980 13.257 68.047 1.00 38.28 97 THR B N 1
ATOM 739 C CA . THR B 2 45 ? 36.154 14.082 67.849 1.00 38.99 97 THR B CA 1
ATOM 740 C C . THR B 2 45 ? 36.152 15.274 68.803 1.00 39.95 97 THR B C 1
ATOM 741 O O . THR B 2 45 ? 37.151 15.545 69.467 1.00 40.34 97 THR B O 1
ATOM 745 N N . ALA B 2 46 ? 35.027 15.979 68.871 1.00 39.74 98 ALA B N 1
ATOM 746 C CA . ALA B 2 46 ? 34.906 17.145 69.741 1.00 39.14 98 ALA B CA 1
ATOM 747 C C . ALA B 2 46 ? 34.958 16.756 71.214 1.00 40.34 98 ALA B C 1
ATOM 748 O O . ALA B 2 46 ? 35.430 17.529 72.052 1.00 38.33 98 ALA B O 1
ATOM 750 N N . ALA B 2 47 ? 34.476 15.555 71.523 1.00 40.02 99 ALA B N 1
ATOM 751 C CA . ALA B 2 47 ? 34.471 15.078 72.894 1.00 40.83 99 ALA B CA 1
ATOM 752 C C . ALA B 2 47 ? 35.908 14.827 73.331 1.00 44.45 99 ALA B C 1
ATOM 753 O O . ALA B 2 47 ? 36.340 15.309 74.383 1.00 44.96 99 ALA B O 1
ATOM 755 N N . CYS B 2 48 ? 36.641 14.071 72.517 1.00 44.98 100 CYS B N 1
ATOM 756 C CA . CYS B 2 48 ? 38.034 13.755 72.804 1.00 47.05 100 CYS B CA 1
ATOM 757 C C . CYS B 2 48 ? 38.808 15.022 73.125 1.00 48.05 100 CYS B C 1
ATOM 758 O O . CYS B 2 48 ? 39.736 15.006 73.933 1.00 47.57 100 CYS B O 1
ATOM 761 N N . GLN B 2 49 ? 38.417 16.121 72.492 1.00 49.11 101 GLN B N 1
ATOM 762 C CA . GLN B 2 49 ? 39.064 17.393 72.746 1.00 51.65 101 GLN B CA 1
ATOM 763 C C . GLN B 2 49 ? 38.768 17.810 74.184 1.00 53.95 101 GLN B C 1
ATOM 764 O O . GLN B 2 49 ? 39.675 18.164 74.940 1.00 54.11 101 GLN B O 1
ATOM 770 N N . LEU B 2 50 ? 37.493 17.767 74.557 1.00 54.38 102 LEU B N 1
ATOM 771 C CA . LEU B 2 50 ? 37.087 18.133 75.906 1.00 56.11 102 LEU B CA 1
ATOM 772 C C . LEU B 2 50 ? 37.855 17.301 76.922 1.00 57.78 102 LEU B C 1
ATOM 773 O O . LEU B 2 50 ? 38.371 17.832 77.908 1.00 57.43 102 LEU B O 1
ATOM 778 N N . ALA B 2 51 ? 37.924 15.995 76.672 1.00 59.57 103 ALA B N 1
ATOM 779 C CA . ALA B 2 51 ? 38.628 15.070 77.550 1.00 62.08 103 ALA B CA 1
ATOM 780 C C . ALA B 2 51 ? 40.092 15.460 77.656 1.00 64.38 103 ALA B C 1
ATOM 781 O O . ALA B 2 51 ? 40.611 15.676 78.751 1.00 64.83 103 ALA B O 1
ATOM 783 N N . ARG B 2 52 ? 40.756 15.549 76.510 1.00 66.73 104 ARG B N 1
ATOM 784 C CA . ARG B 2 52 ? 42.161 15.915 76.484 1.00 69.08 104 ARG B CA 1
ATOM 785 C C . ARG B 2 52 ? 42.353 17.190 77.301 1.00 69.90 104 ARG B C 1
ATOM 786 O O . ARG B 2 52 ? 43.373 17.357 77.966 1.00 71.44 104 ARG B O 1
ATOM 794 N N . HIS B 2 53 ? 41.365 18.080 77.257 1.00 70.90 105 HIS B N 1
ATOM 795 C CA . HIS B 2 53 ? 41.431 19.340 77.996 1.00 71.50 105 HIS B CA 1
ATOM 796 C C . HIS B 2 53 ? 41.431 19.080 79.502 1.00 70.96 105 HIS B C 1
ATOM 797 O O . HIS B 2 53 ? 42.139 19.748 80.254 1.00 71.58 105 HIS B O 1
ATOM 804 N N . ARG B 2 54 ? 40.632 18.111 79.940 1.00 69.79 106 ARG B N 1
ATOM 805 C CA . ARG B 2 54 ? 40.578 17.754 81.356 1.00 68.38 106 ARG B CA 1
ATOM 806 C C . ARG B 2 54 ? 41.949 17.224 81.750 1.00 68.47 106 ARG B C 1
ATOM 807 O O . ARG B 2 54 ? 42.138 16.757 82.875 1.00 68.10 106 ARG B O 1
ATOM 815 N N . LYS B 2 55 ? 42.895 17.280 80.814 1.00 68.48 107 LYS B N 1
ATOM 816 C CA . LYS B 2 55 ? 44.238 16.769 81.048 1.00 67.90 107 LYS B CA 1
ATOM 817 C C . LYS B 2 55 ? 44.087 15.261 81.222 1.00 66.72 107 LYS B C 1
ATOM 818 O O . LYS B 2 55 ? 44.837 14.627 81.963 1.00 66.60 107 LYS B O 1
ATOM 824 N N . SER B 2 56 ? 43.096 14.701 80.533 1.00 64.86 108 SER B N 1
ATOM 825 C CA . SER B 2 56 ? 42.809 13.272 80.600 1.00 63.57 108 SER B CA 1
ATOM 826 C C . SER B 2 56 ? 43.178 12.539 79.312 1.00 64.55 108 SER B C 1
ATOM 827 O O . SER B 2 56 ? 43.679 13.137 78.356 1.00 64.44 108 SER B O 1
ATOM 830 N N . SER B 2 57 ? 42.915 11.238 79.293 1.00 64.76 109 SER B N 1
ATOM 831 C CA . SER B 2 57 ? 43.219 10.415 78.132 1.00 65.34 109 SER B CA 1
ATOM 832 C C . SER B 2 57 ? 42.174 9.328 77.955 1.00 64.87 109 SER B C 1
ATOM 833 O O . SER B 2 57 ? 42.266 8.515 77.034 1.00 65.85 109 SER B O 1
ATOM 836 N N . THR B 2 58 ? 41.200 9.299 78.859 1.00 63.62 110 THR B N 1
ATOM 837 C CA . THR B 2 58 ? 40.113 8.327 78.790 1.00 62.16 110 THR B CA 1
ATOM 838 C C . THR B 2 58 ? 38.828 9.049 78.399 1.00 60.06 110 THR B C 1
ATOM 839 O O . THR B 2 58 ? 38.425 10.013 79.057 1.00 59.84 110 THR B O 1
ATOM 843 N N . LEU B 2 59 ? 38.194 8.589 77.324 1.00 56.85 111 LEU B N 1
ATOM 844 C CA . LEU B 2 59 ? 36.958 9.201 76.859 1.00 53.49 111 LEU B CA 1
ATOM 845 C C . LEU B 2 59 ? 35.838 8.811 77.805 1.00 52.35 111 LEU B C 1
ATOM 846 O O . LEU B 2 59 ? 35.645 7.626 78.097 1.00 51.72 111 LEU 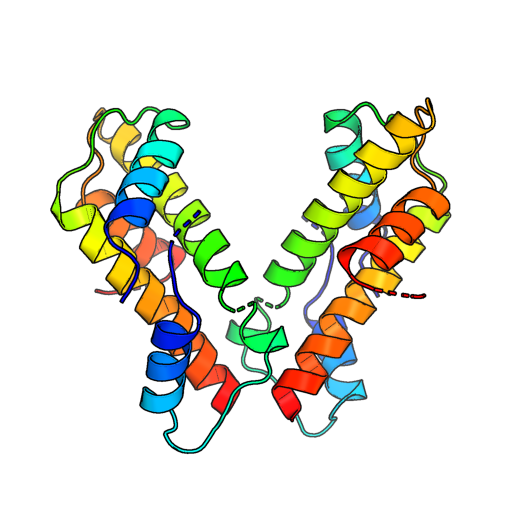B O 1
ATOM 851 N N . GLU B 2 60 ? 35.101 9.808 78.286 1.00 51.13 112 GLU B N 1
ATOM 852 C CA . GLU B 2 60 ? 33.993 9.552 79.194 1.00 50.29 112 GLU B CA 1
ATOM 853 C C . GLU B 2 60 ? 32.716 10.286 78.793 1.00 47.41 112 GLU B C 1
ATOM 854 O O . GLU B 2 60 ? 32.770 11.360 78.192 1.00 45.84 112 GLU B O 1
ATOM 860 N N . VAL B 2 61 ? 31.575 9.688 79.137 1.00 44.88 113 VAL B N 1
ATOM 861 C CA . VAL B 2 61 ? 30.254 10.245 78.844 1.00 42.27 113 VAL B CA 1
ATOM 862 C C . VAL B 2 61 ? 30.256 11.754 79.040 1.00 42.20 113 VAL B C 1
ATOM 863 O O . VAL B 2 61 ? 29.818 12.516 78.177 1.00 42.00 113 VAL B O 1
ATOM 867 N N . LYS B 2 62 ? 30.760 12.161 80.196 1.00 42.60 114 LYS B N 1
ATOM 868 C CA . LYS B 2 62 ? 30.876 13.556 80.583 1.00 42.03 114 LYS B CA 1
ATOM 869 C C . LYS B 2 62 ? 31.264 14.380 79.373 1.00 40.64 114 LYS B C 1
ATOM 870 O O . LYS B 2 62 ? 30.617 15.374 79.045 1.00 39.52 114 LYS B O 1
ATOM 876 N N . ASP B 2 63 ? 32.332 13.947 78.710 1.00 39.70 115 ASP B N 1
ATOM 877 C CA . ASP B 2 63 ? 32.844 14.630 77.531 1.00 39.25 115 ASP B CA 1
ATOM 878 C C . ASP B 2 63 ? 31.811 14.706 76.395 1.00 38.73 115 ASP B C 1
ATOM 879 O O . ASP B 2 63 ? 31.523 15.786 75.872 1.00 39.62 115 ASP B O 1
ATOM 884 N N . VAL B 2 64 ? 31.249 13.563 76.016 1.00 36.71 116 VAL B N 1
ATOM 885 C CA . VAL B 2 64 ? 30.270 13.538 74.934 1.00 36.31 116 VAL B CA 1
ATOM 886 C C . VAL B 2 64 ? 29.046 14.379 75.283 1.00 35.58 116 VAL B C 1
ATOM 887 O O . VAL B 2 64 ? 28.571 15.168 74.471 1.00 35.12 116 VAL B O 1
ATOM 891 N N . GLN B 2 65 ? 28.550 14.201 76.501 1.00 36.96 117 GLN B N 1
ATOM 892 C CA . GLN B 2 65 ? 27.384 14.929 76.983 1.00 37.56 117 GLN B CA 1
ATOM 893 C C . GLN B 2 65 ? 27.594 16.443 76.924 1.00 37.04 117 GLN B C 1
ATOM 894 O O . GLN B 2 65 ? 26.723 17.192 76.485 1.00 33.88 117 GLN B O 1
ATOM 900 N N . LEU B 2 66 ? 28.763 16.885 77.364 1.00 37.26 118 LEU B N 1
ATOM 901 C CA . LEU B 2 66 ? 29.076 18.301 77.358 1.00 38.52 118 LEU B CA 1
ATOM 902 C C . LEU B 2 66 ? 28.981 18.872 75.949 1.00 38.20 118 LEU B C 1
ATOM 903 O O . LEU B 2 66 ? 28.409 19.947 75.746 1.00 39.24 118 LEU B O 1
ATOM 908 N N . HIS B 2 67 ? 29.535 18.155 74.974 1.00 37.89 119 HIS B N 1
ATOM 909 C CA . HIS B 2 67 ? 29.488 18.616 73.586 1.00 36.62 119 HIS B CA 1
ATOM 910 C C . HIS B 2 67 ? 28.051 18.597 73.049 1.00 34.57 119 HIS B C 1
ATOM 911 O O . HIS B 2 67 ? 27.598 19.561 72.439 1.00 34.61 119 HIS B O 1
ATOM 918 N N . LEU B 2 68 ? 27.341 17.498 73.275 1.00 33.04 120 LEU B N 1
ATOM 919 C CA . LEU B 2 68 ? 25.958 17.379 72.808 1.00 32.97 120 LEU B CA 1
ATOM 920 C C . LEU B 2 68 ? 25.095 18.536 73.295 1.00 32.53 120 LEU B C 1
ATOM 921 O O . LEU B 2 68 ? 24.352 19.150 72.528 1.00 31.85 120 LEU B O 1
ATOM 926 N N . GLU B 2 69 ? 25.200 18.821 74.584 1.00 34.72 121 GLU B N 1
ATOM 927 C CA . GLU B 2 69 ? 24.426 19.889 75.195 1.00 36.21 121 GLU B CA 1
ATOM 928 C C . GLU B 2 69 ? 24.784 21.247 74.598 1.00 37.59 121 GLU B C 1
ATOM 929 O O . GLU B 2 69 ? 23.903 22.031 74.245 1.00 36.22 121 GLU B O 1
ATOM 935 N N . ARG B 2 70 ? 26.080 21.497 74.457 1.00 40.18 122 ARG B N 1
ATOM 936 C CA . ARG B 2 70 ? 26.578 22.767 73.941 1.00 43.55 122 ARG B CA 1
ATOM 937 C C . ARG B 2 70 ? 26.463 23.021 72.448 1.00 43.76 122 ARG B C 1
ATOM 938 O O . ARG B 2 70 ? 26.071 24.113 72.037 1.00 45.66 122 ARG B O 1
ATOM 946 N N . GLN B 2 71 ? 26.813 22.038 71.629 1.00 42.91 123 GLN B N 1
ATOM 947 C CA . GLN B 2 71 ? 26.755 22.236 70.185 1.00 42.82 123 GLN B CA 1
ATOM 948 C C . GLN B 2 71 ? 25.483 21.683 69.544 1.00 40.78 123 GLN B C 1
ATOM 949 O O . GLN B 2 71 ? 25.119 22.061 68.433 1.00 40.96 123 GLN B O 1
ATOM 955 N N . TRP B 2 72 ? 24.796 20.793 70.237 1.00 37.71 124 TRP B N 1
ATOM 956 C CA . TRP B 2 72 ? 23.590 20.234 69.667 1.00 37.46 124 TRP B CA 1
ATOM 957 C C . TRP B 2 72 ? 22.361 20.542 70.505 1.00 36.91 124 TRP B C 1
ATOM 958 O O . TRP B 2 72 ? 21.231 20.349 70.057 1.00 34.42 124 TRP B O 1
ATOM 969 N N . ASN B 2 73 ? 22.585 21.048 71.711 1.00 36.35 125 ASN B N 1
ATOM 970 C CA . ASN B 2 73 ? 21.487 21.332 72.622 1.00 36.42 125 ASN B CA 1
ATOM 971 C C . ASN B 2 73 ? 20.705 20.036 72.810 1.00 34.32 125 ASN B C 1
ATOM 972 O O . ASN B 2 73 ? 19.485 20.044 72.940 1.00 33.63 125 ASN B O 1
ATOM 985 N N . TRP B 2 75 ? 19.876 16.950 75.125 1.00 34.00 127 TRP B N 1
ATOM 986 C CA . TRP B 2 75 ? 19.933 16.636 76.543 1.00 34.46 127 TRP B CA 1
ATOM 987 C C . TRP B 2 75 ? 19.506 15.215 76.848 1.00 36.63 127 TRP B C 1
ATOM 988 O O . TRP B 2 75 ? 18.331 14.938 77.085 1.00 36.47 127 TRP B O 1
ATOM 999 N N . ILE B 2 76 ? 20.478 14.312 76.844 1.00 39.68 128 ILE B N 1
ATOM 1000 C CA . ILE B 2 76 ? 20.208 12.913 77.123 1.00 42.31 128 ILE B CA 1
ATOM 1001 C C . ILE B 2 76 ? 21.207 12.365 78.144 1.00 44.31 128 ILE B C 1
ATOM 1002 O O . ILE B 2 76 ? 21.142 11.148 78.430 1.00 45.50 128 ILE B O 1
ATOM 1016 N N . PHE C 1 2 ? 24.751 27.768 41.078 1.00 45.07 870 PHE C N 1
ATOM 1017 C CA . PHE C 1 2 ? 24.112 27.309 42.299 1.00 41.07 870 PHE C CA 1
ATOM 1018 C C . PHE C 1 2 ? 24.966 27.594 43.532 1.00 39.62 870 PHE C C 1
ATOM 1019 O O . PHE C 1 2 ? 24.515 28.267 44.456 1.00 36.95 870 PHE C O 1
ATOM 1027 N N . LEU C 1 3 ? 26.197 27.091 43.543 1.00 39.69 871 LEU C N 1
ATOM 1028 C CA . LEU C 1 3 ? 27.093 27.306 44.683 1.00 41.01 871 LEU C CA 1
ATOM 1029 C C . LEU C 1 3 ? 27.843 28.638 44.604 1.00 41.75 871 LEU C C 1
ATOM 1030 O O . LEU C 1 3 ? 27.922 29.248 43.536 1.00 42.14 871 LEU C O 1
ATOM 1035 N N . LEU C 1 4 ? 28.387 29.074 45.743 1.00 42.90 872 LEU C N 1
ATOM 1036 C CA . LEU C 1 4 ? 29.155 30.322 45.842 1.00 44.13 872 LEU C CA 1
ATOM 1037 C C . LEU C 1 4 ? 30.547 30.108 45.258 1.00 44.81 872 LEU C C 1
ATOM 1038 O O . LEU C 1 4 ? 31.414 29.508 45.892 1.00 44.96 872 LEU C O 1
ATOM 1043 N N . GLN C 1 5 ? 30.756 30.629 44.056 1.00 46.61 873 GLN C N 1
ATOM 1044 C CA . GLN C 1 5 ? 32.013 30.470 43.342 1.00 48.08 873 GLN C CA 1
ATOM 1045 C C . GLN C 1 5 ? 33.299 30.717 44.113 1.00 48.99 873 GLN C C 1
ATOM 1046 O O . GLN C 1 5 ? 34.190 29.863 44.135 1.00 49.13 873 GLN C O 1
ATOM 1052 N N . ALA C 1 6 ? 33.413 31.889 44.726 1.00 49.32 874 ALA C N 1
ATOM 1053 C CA . ALA C 1 6 ? 34.620 32.229 45.469 1.00 49.22 874 ALA C CA 1
ATOM 1054 C C . ALA C 1 6 ? 35.000 31.164 46.503 1.00 48.18 874 ALA C C 1
ATOM 1055 O O . ALA C 1 6 ? 36.057 30.540 46.394 1.00 48.34 874 ALA C O 1
ATOM 1057 N N . PRO C 1 7 ? 34.144 30.938 47.516 1.00 47.04 875 PRO C N 1
ATOM 1058 C CA . PRO C 1 7 ? 34.454 29.931 48.537 1.00 47.27 875 PRO C CA 1
ATOM 1059 C C . PRO C 1 7 ? 34.557 28.510 47.984 1.00 46.72 875 PRO C C 1
ATOM 1060 O O . PRO C 1 7 ? 35.294 27.687 48.518 1.00 46.95 875 PRO C O 1
ATOM 1064 N N . LEU C 1 8 ? 33.821 28.219 46.918 1.00 45.89 876 LEU C N 1
ATOM 1065 C CA . LEU C 1 8 ? 33.891 26.891 46.325 1.00 45.82 876 LEU C CA 1
ATOM 1066 C C . LEU C 1 8 ? 35.281 26.686 45.726 1.00 46.36 876 LEU C C 1
ATOM 1067 O O . LEU C 1 8 ? 35.952 25.681 45.998 1.00 45.50 876 LEU C O 1
ATOM 1072 N N . GLN C 1 9 ? 35.714 27.651 44.920 1.00 47.45 877 GLN C N 1
ATOM 1073 C CA . GLN C 1 9 ? 37.029 27.589 44.288 1.00 50.16 877 GLN C CA 1
ATOM 1074 C C . GLN C 1 9 ? 38.108 27.320 45.330 1.00 50.31 877 GLN C C 1
ATOM 1075 O O . GLN C 1 9 ? 38.912 26.392 45.193 1.00 48.45 877 GLN C O 1
ATOM 1081 N N . ARG C 1 10 ? 38.106 28.136 46.381 1.00 50.57 878 ARG C N 1
ATOM 1082 C CA . ARG C 1 10 ? 39.073 28.005 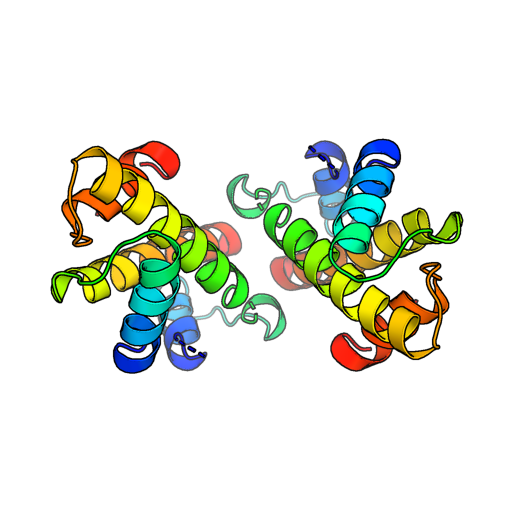47.463 1.00 51.33 878 ARG C CA 1
ATOM 1083 C C . ARG C 1 10 ? 39.080 26.576 47.974 1.00 49.45 878 ARG C C 1
ATOM 1084 O O . ARG C 1 10 ? 40.115 25.920 47.995 1.00 49.32 878 ARG C O 1
ATOM 1092 N N . ARG C 1 11 ? 37.907 26.092 48.368 1.00 48.08 879 ARG C N 1
ATOM 1093 C CA . ARG C 1 11 ? 37.782 24.745 48.905 1.00 47.82 879 ARG C CA 1
ATOM 1094 C C . ARG C 1 11 ? 38.318 23.649 47.990 1.00 46.18 879 ARG C C 1
ATOM 1095 O O . ARG C 1 11 ? 39.071 22.781 48.437 1.00 43.94 879 ARG C O 1
ATOM 1103 N N . ILE C 1 12 ? 37.941 23.687 46.714 1.00 45.28 880 ILE C N 1
ATOM 1104 C CA . ILE C 1 12 ? 38.412 22.677 45.777 1.00 46.81 880 ILE C CA 1
ATOM 1105 C C . ILE C 1 12 ? 39.935 22.685 45.741 1.00 48.29 880 ILE C C 1
ATOM 1106 O O . ILE C 1 12 ? 40.578 21.628 45.767 1.00 45.62 880 ILE C O 1
ATOM 1111 N N . LEU C 1 13 ? 40.514 23.881 45.692 1.00 50.87 881 LEU C N 1
ATOM 1112 C CA . LEU C 1 13 ? 41.968 23.998 45.668 1.00 54.49 881 LEU C CA 1
ATOM 1113 C C . LEU C 1 13 ? 42.566 23.511 46.987 1.00 55.80 881 LEU C C 1
ATOM 1114 O O . LEU C 1 13 ? 43.668 22.957 47.009 1.00 55.50 881 LEU C O 1
ATOM 1119 N N . GLU C 1 14 ? 41.825 23.707 48.077 1.00 57.70 882 GLU C N 1
ATOM 1120 C CA . GLU C 1 14 ? 42.264 23.272 49.402 1.00 60.57 882 GLU C CA 1
ATOM 1121 C C . GLU C 1 14 ? 42.408 21.756 49.377 1.00 60.69 882 GLU C C 1
ATOM 1122 O O . GLU C 1 14 ? 43.459 21.209 49.704 1.00 61.84 882 GLU C O 1
ATOM 1128 N N . ILE C 1 15 ? 41.329 21.087 48.987 1.00 61.12 883 ILE C N 1
ATOM 1129 C CA . ILE C 1 15 ? 41.306 19.635 48.898 1.00 61.17 883 ILE C CA 1
ATOM 1130 C C . ILE C 1 15 ? 42.390 19.191 47.931 1.00 61.79 883 ILE C C 1
ATOM 1131 O O . ILE C 1 15 ? 42.996 18.129 48.094 1.00 61.81 883 ILE C O 1
ATOM 1136 N N . GLY C 1 16 ? 42.625 20.028 46.925 1.00 63.08 884 GLY C N 1
ATOM 1137 C CA . GLY C 1 16 ? 43.624 19.736 45.915 1.00 64.35 884 GLY C CA 1
ATOM 1138 C C . GLY C 1 16 ? 45.039 19.623 46.444 1.00 65.44 884 GLY C C 1
ATOM 1139 O O . GLY C 1 16 ? 45.685 18.591 46.253 1.00 64.89 884 GLY C O 1
ATOM 1140 N N . LYS C 1 17 ? 45.528 20.675 47.099 1.00 65.96 885 LYS C N 1
ATOM 1141 C CA . LYS C 1 17 ? 46.883 20.652 47.639 1.00 67.58 885 LYS C CA 1
ATOM 1142 C C . LYS C 1 17 ? 47.098 19.378 48.439 1.00 68.23 885 LYS C C 1
ATOM 1143 O O . LYS C 1 17 ? 48.192 18.814 48.452 1.00 66.88 885 LYS C O 1
ATOM 1149 N N . LYS C 1 18 ? 46.039 18.930 49.105 1.00 69.57 886 LYS C N 1
ATOM 1150 C CA . LYS C 1 18 ? 46.096 17.728 49.917 1.00 71.48 886 LYS C CA 1
ATOM 1151 C C . LYS C 1 18 ? 46.470 16.500 49.104 1.00 72.39 886 LYS C C 1
ATOM 1152 O O . LYS C 1 18 ? 47.096 15.579 49.623 1.00 72.51 886 LYS C O 1
ATOM 1158 N N . HIS C 1 19 ? 46.093 16.477 47.831 1.00 73.45 887 HIS C N 1
ATOM 1159 C CA . HIS C 1 19 ? 46.404 15.316 47.011 1.00 74.97 887 HIS C CA 1
ATOM 1160 C C . HIS C 1 19 ? 47.355 15.522 45.843 1.00 76.15 887 HIS C C 1
ATOM 1161 O O . HIS C 1 19 ? 47.450 14.665 44.964 1.00 76.82 887 HIS C O 1
ATOM 1168 N N . GLY C 1 20 ? 48.064 16.647 45.833 1.00 77.09 888 GLY C N 1
ATOM 1169 C CA . GLY C 1 20 ? 49.014 16.901 44.765 1.00 78.68 888 GLY C CA 1
ATOM 1170 C C . GLY C 1 20 ? 48.555 17.859 43.685 1.00 79.26 888 GLY C C 1
ATOM 1171 O O . GLY C 1 20 ? 49.374 18.438 42.975 1.00 79.65 888 GLY C O 1
ATOM 1172 N N . ILE C 1 21 ? 47.248 18.028 43.545 1.00 80.35 889 ILE C N 1
ATOM 1173 C CA . ILE C 1 21 ? 46.728 18.934 42.536 1.00 82.00 889 ILE C CA 1
ATOM 1174 C C . ILE C 1 21 ? 47.052 20.369 42.918 1.00 82.75 889 ILE C C 1
ATOM 1175 O O . ILE C 1 21 ? 46.687 20.843 43.994 1.00 83.42 889 ILE C O 1
ATOM 1180 N N . THR C 1 22 ? 47.748 21.051 42.020 1.00 83.57 890 THR C N 1
ATOM 1181 C CA . THR C 1 22 ? 48.161 22.424 42.246 1.00 84.93 890 THR C CA 1
ATOM 1182 C C . THR C 1 22 ? 47.376 23.431 41.408 1.00 85.46 890 THR C C 1
ATOM 1183 O O . THR C 1 22 ? 47.435 24.637 41.658 1.00 85.45 890 THR C O 1
ATOM 1187 N N . GLU C 1 23 ? 46.645 22.934 40.413 1.00 85.81 891 GLU C N 1
ATOM 1188 C CA . GLU C 1 23 ? 45.842 23.796 39.550 1.00 86.11 891 GLU C CA 1
ATOM 1189 C C . GLU C 1 23 ? 44.558 23.109 39.110 1.00 84.82 891 GLU C C 1
ATOM 1190 O O . GLU C 1 23 ? 44.418 21.893 39.226 1.00 84.69 891 GLU C O 1
ATOM 1196 N N . LEU C 1 24 ? 43.620 23.899 38.601 1.00 83.42 892 LEU C N 1
ATOM 1197 C CA . LEU C 1 24 ? 42.350 23.367 38.139 1.00 82.57 892 LEU C CA 1
ATOM 1198 C C . LEU C 1 24 ? 41.761 24.238 37.035 1.00 81.92 892 LEU C C 1
ATOM 1199 O O . LEU C 1 24 ? 41.845 25.467 37.087 1.00 81.32 892 LEU C O 1
ATOM 1204 N N . HIS C 1 25 ? 41.176 23.596 36.030 1.00 80.87 893 HIS C N 1
ATOM 1205 C CA . HIS C 1 25 ? 40.563 24.323 34.932 1.00 80.20 893 HIS C CA 1
ATOM 1206 C C . HIS C 1 25 ? 39.321 25.007 35.491 1.00 79.11 893 HIS C C 1
ATOM 1207 O O . HIS C 1 25 ? 38.428 24.350 36.011 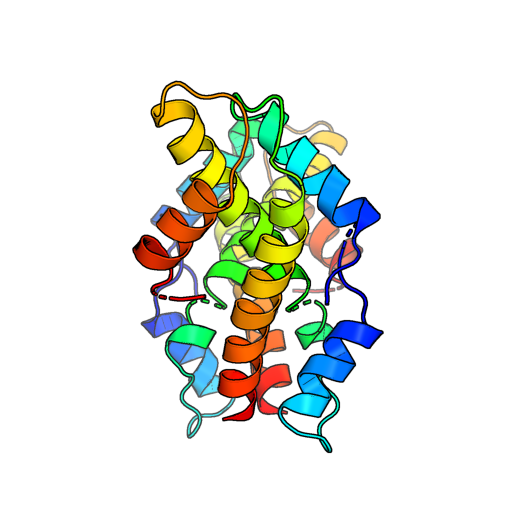1.00 79.74 893 HIS C O 1
ATOM 1214 N N . PRO C 1 26 ? 39.253 26.341 35.390 1.00 77.91 894 PRO C N 1
ATOM 1215 C CA . PRO C 1 26 ? 38.130 27.148 35.882 1.00 76.41 894 PRO C CA 1
ATOM 1216 C C . PRO C 1 26 ? 36.705 26.606 35.747 1.00 74.60 894 PRO C C 1
ATOM 1217 O O . PRO C 1 26 ? 35.903 26.767 36.668 1.00 73.70 894 PRO C O 1
ATOM 1221 N N . ASP C 1 27 ? 36.371 25.974 34.624 1.00 72.46 895 ASP C N 1
ATOM 1222 C CA . ASP C 1 27 ? 35.012 25.453 34.469 1.00 70.22 895 ASP C CA 1
ATOM 1223 C C . ASP C 1 27 ? 34.747 24.248 35.380 1.00 67.11 895 ASP C C 1
ATOM 1224 O O . ASP C 1 27 ? 33.608 23.808 35.527 1.00 66.74 895 ASP C O 1
ATOM 1229 N N . VAL C 1 28 ? 35.807 23.732 35.994 1.00 63.46 896 VAL C N 1
ATOM 1230 C CA . VAL C 1 28 ? 35.708 22.600 36.910 1.00 60.02 896 VAL C CA 1
ATOM 1231 C C . VAL C 1 28 ? 34.885 22.998 38.129 1.00 57.83 896 VAL C C 1
ATOM 1232 O O . VAL C 1 28 ? 34.134 22.194 38.685 1.00 57.13 896 VAL C O 1
ATOM 1236 N N . VAL C 1 29 ? 35.044 24.248 38.545 1.00 54.30 897 VAL C N 1
ATOM 1237 C CA . VAL C 1 29 ? 34.325 24.776 39.691 1.00 50.64 897 VAL C CA 1
ATOM 1238 C C . VAL C 1 29 ? 32.828 24.764 39.401 1.00 48.66 897 VAL C C 1
ATOM 1239 O O . VAL C 1 29 ? 32.015 24.412 40.255 1.00 48.03 897 VAL C O 1
ATOM 1243 N N . SER C 1 30 ? 32.474 25.146 38.180 1.00 45.61 898 SER C N 1
ATOM 1244 C CA . SER C 1 30 ? 31.081 25.186 37.771 1.00 41.15 898 SER C CA 1
ATOM 1245 C C . SER C 1 30 ? 30.527 23.774 37.660 1.00 39.02 898 SER C C 1
ATOM 1246 O O . SER C 1 30 ? 29.348 23.537 37.917 1.00 36.36 898 SER C O 1
ATOM 1249 N N . TYR C 1 31 ? 31.386 22.836 37.275 1.00 37.37 899 TYR C N 1
ATOM 1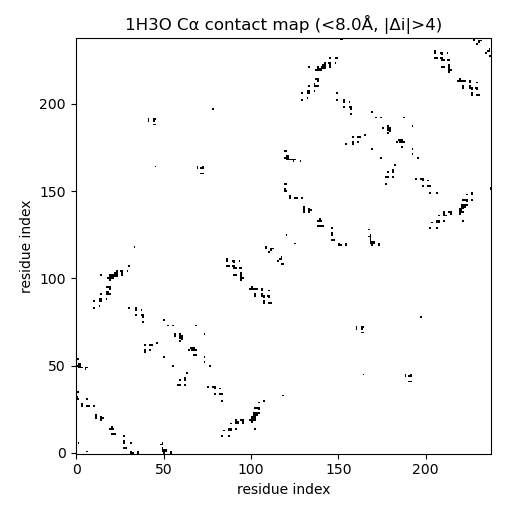250 C CA . TYR C 1 31 ? 30.961 21.456 37.125 1.00 38.00 899 TYR C CA 1
ATOM 1251 C C . TYR C 1 31 ? 30.576 20.887 38.492 1.00 36.53 899 TYR C C 1
ATOM 1252 O O . TYR C 1 31 ? 29.510 20.281 38.658 1.00 36.75 899 TYR C O 1
ATOM 1261 N N . VAL C 1 32 ? 31.444 21.112 39.469 1.00 35.45 900 VAL C N 1
ATOM 1262 C CA . VAL C 1 32 ? 31.229 20.655 40.836 1.00 33.31 900 VAL C CA 1
ATOM 1263 C C . VAL C 1 32 ? 29.947 21.242 41.417 1.00 34.48 900 VAL C C 1
ATOM 1264 O O . VAL C 1 32 ? 29.207 20.566 42.143 1.00 36.12 900 VAL C O 1
ATOM 1268 N N . SER C 1 33 ? 29.681 22.503 41.083 1.00 34.03 901 SER C N 1
ATOM 1269 C CA . SER C 1 33 ? 28.490 23.201 41.556 1.00 33.20 901 SER C CA 1
ATOM 1270 C C . SER C 1 33 ? 27.239 22.583 40.947 1.00 30.63 901 SER C C 1
ATOM 1271 O O . SER C 1 33 ? 26.230 22.392 41.618 1.00 31.35 901 SER C O 1
ATOM 1274 N N . HIS C 1 34 ? 27.302 22.296 39.659 1.00 31.50 902 HIS C N 1
ATOM 1275 C CA . HIS C 1 34 ? 26.181 21.683 38.966 1.00 30.60 902 HIS C CA 1
ATOM 1276 C C . HIS C 1 34 ? 25.924 20.304 39.606 1.00 29.52 902 HIS C C 1
ATOM 1277 O O . HIS C 1 34 ? 24.811 20.005 40.041 1.00 28.59 902 HIS C O 1
ATOM 1284 N N . ALA C 1 35 ? 26.965 19.484 39.688 1.00 27.67 903 ALA C N 1
ATOM 1285 C CA . ALA C 1 35 ? 26.854 18.145 40.288 1.00 29.91 903 ALA C CA 1
ATOM 1286 C C . ALA C 1 35 ? 26.257 18.175 41.706 1.00 31.51 903 ALA C C 1
ATOM 1287 O O . ALA C 1 35 ? 25.357 17.387 42.047 1.00 29.23 903 ALA C O 1
ATOM 1289 N N . THR C 1 36 ? 26.776 19.081 42.529 1.00 31.49 904 THR C N 1
ATOM 1290 C CA . THR C 1 36 ? 26.316 19.225 43.907 1.00 31.98 904 THR C CA 1
ATOM 1291 C C . THR C 1 36 ? 24.836 19.581 43.913 1.00 32.17 904 THR C C 1
ATOM 1292 O O . THR C 1 36 ? 24.073 19.149 44.784 1.00 30.78 904 THR C O 1
ATOM 1296 N N . GLN C 1 37 ? 24.443 20.368 42.922 1.00 33.38 905 GLN C N 1
ATOM 1297 C CA . GLN C 1 37 ? 23.056 20.793 42.764 1.00 36.02 905 GLN C CA 1
ATOM 1298 C C . GLN C 1 37 ? 22.230 19.549 42.437 1.00 35.41 905 GLN C C 1
ATOM 1299 O O . GLN C 1 37 ? 21.136 19.351 42.968 1.00 36.59 905 GLN C O 1
ATOM 1305 N N . GLN C 1 38 ? 22.779 18.706 41.571 1.00 35.40 906 GLN C N 1
ATOM 1306 C CA . GLN C 1 38 ? 22.121 17.466 41.163 1.00 36.52 906 GLN C CA 1
ATOM 1307 C C . GLN C 1 38 ? 21.920 16.539 42.347 1.00 33.06 906 GLN C C 1
ATOM 1308 O O . GLN C 1 38 ? 20.843 15.969 42.533 1.00 30.29 906 GLN C O 1
ATOM 1314 N N . ARG C 1 39 ? 22.976 16.401 43.143 1.00 32.58 907 ARG C N 1
ATOM 1315 C CA . ARG C 1 39 ? 22.955 15.565 44.332 1.00 29.39 907 ARG C CA 1
ATOM 1316 C C . ARG C 1 39 ? 21.816 16.015 45.232 1.00 28.75 907 ARG C C 1
ATOM 1317 O O . ARG C 1 39 ? 20.950 15.224 45.603 1.00 29.85 907 ARG C O 1
ATOM 1325 N N . LEU C 1 40 ? 21.802 17.299 45.565 1.00 29.30 908 LEU C N 1
ATOM 1326 C CA . LEU C 1 40 ? 20.766 17.818 46.442 1.00 28.98 908 LEU C CA 1
ATOM 1327 C C . LEU C 1 40 ? 19.388 17.748 45.812 1.00 28.76 908 LEU C C 1
ATOM 1328 O O . LEU C 1 40 ? 18.398 17.469 46.493 1.00 27.05 908 LEU C O 1
ATOM 1333 N N . GLN C 1 41 ? 19.319 18.007 44.513 1.00 28.81 909 GLN C N 1
ATOM 1334 C CA . GLN C 1 41 ? 18.034 17.962 43.833 1.00 32.79 909 GLN C CA 1
ATOM 1335 C C . GLN C 1 41 ? 17.401 16.575 43.979 1.00 31.11 909 GLN C C 1
ATOM 1336 O O . GLN C 1 41 ? 16.224 16.457 44.306 1.00 30.34 909 GLN C O 1
ATOM 1342 N N . ASN C 1 42 ? 18.190 15.530 43.754 1.00 33.35 910 ASN C N 1
ATOM 1343 C CA . ASN C 1 42 ? 17.689 14.166 43.887 1.00 32.59 910 ASN C CA 1
ATOM 1344 C C . ASN C 1 42 ? 17.182 13.899 45.300 1.00 31.39 910 ASN C C 1
ATOM 1345 O O . ASN C 1 42 ? 16.087 13.368 45.485 1.00 31.35 910 ASN C O 1
ATOM 1350 N N . LEU C 1 43 ? 17.968 14.275 46.304 1.00 30.36 911 LEU C N 1
ATOM 1351 C CA . LEU C 1 43 ? 17.553 14.038 47.683 1.00 29.15 911 LEU C CA 1
ATOM 1352 C C . LEU C 1 43 ? 16.245 14.746 48.028 1.00 30.87 911 LEU C C 1
ATOM 1353 O O . LEU C 1 43 ? 15.346 14.164 48.660 1.00 26.99 911 LEU C O 1
ATOM 1358 N N . VAL C 1 44 ? 16.132 16.001 47.601 1.00 32.41 912 VAL C N 1
ATOM 1359 C CA . VAL C 1 44 ? 14.941 16.784 47.891 1.00 31.17 912 VAL C CA 1
ATOM 1360 C C . VAL C 1 44 ? 13.712 16.207 47.207 1.00 30.76 912 VAL C C 1
ATOM 1361 O O . VAL C 1 44 ? 12.624 16.231 47.775 1.00 32.19 912 VAL C O 1
ATOM 1365 N N . GLU C 1 45 ? 13.867 15.691 45.990 1.00 31.59 913 GLU C N 1
ATOM 1366 C CA . GLU C 1 45 ? 12.726 15.092 45.298 1.00 34.38 913 GLU C CA 1
ATOM 1367 C C . GLU C 1 45 ? 12.341 13.843 46.073 1.00 36.08 913 GLU C C 1
ATOM 1368 O O . GLU C 1 45 ? 11.169 13.627 46.380 1.00 37.41 913 GLU C O 1
ATOM 1374 N N . LYS C 1 46 ? 13.344 13.033 46.406 1.00 38.47 914 LYS C N 1
ATOM 1375 C CA . LYS C 1 46 ? 13.121 11.795 47.149 1.00 39.88 914 LYS C CA 1
ATOM 1376 C C . LYS C 1 46 ? 12.447 12.085 48.473 1.00 41.49 914 LYS C C 1
ATOM 1377 O O . LYS C 1 46 ? 11.572 11.344 48.901 1.00 40.75 914 LYS C O 1
ATOM 1383 N N . ILE C 1 47 ? 12.862 13.168 49.122 1.00 44.40 915 ILE C N 1
ATOM 1384 C CA . ILE C 1 47 ? 12.283 13.556 50.400 1.00 45.58 915 ILE C CA 1
ATOM 1385 C C . ILE C 1 47 ? 10.817 13.969 50.238 1.00 48.04 915 ILE C C 1
ATOM 1386 O O . ILE C 1 47 ? 9.998 13.729 51.124 1.00 49.53 915 ILE C O 1
ATOM 1391 N N . SER C 1 48 ? 10.480 14.572 49.103 1.00 51.89 916 SER C N 1
ATOM 1392 C CA . SER C 1 48 ? 9.108 15.013 48.861 1.00 54.03 916 SER C CA 1
ATOM 1393 C C . SER C 1 48 ? 8.195 13.854 48.512 1.00 56.77 916 SER C C 1
ATOM 1394 O O . SER C 1 48 ? 7.003 13.881 48.801 1.00 57.50 916 SER C O 1
ATOM 1397 N N . GLU C 1 49 ? 8.753 12.838 47.871 1.00 60.71 917 GLU C N 1
ATOM 1398 C CA . GLU C 1 49 ? 7.969 11.665 47.515 1.00 63.72 917 GLU C CA 1
ATOM 1399 C C . GLU C 1 49 ? 7.467 10.999 48.794 1.00 65.40 917 GLU C C 1
ATOM 1400 O O . GLU C 1 49 ? 6.234 10.830 48.927 1.00 67.04 917 GLU C O 1
ATOM 1406 N N . THR C 1 50 ? 8.315 10.662 49.654 1.00 66.81 918 THR C N 1
ATOM 1407 N N . HIS D 2 3 ? 34.592 27.243 54.219 1.00 62.75 55 HIS D N 1
ATOM 1408 C CA . HIS D 2 3 ? 33.489 28.188 54.564 1.00 63.04 55 HIS D CA 1
ATOM 1409 C C . HIS D 2 3 ? 32.305 28.050 53.600 1.00 61.99 55 HIS D C 1
ATOM 1410 O O . HIS D 2 3 ? 32.456 27.550 52.484 1.00 61.39 55 HIS D O 1
ATOM 1420 N N . VAL D 2 5 ? 29.759 27.430 51.082 1.00 53.06 57 VAL D N 1
ATOM 1421 C CA . VAL D 2 5 ? 29.784 27.413 49.625 1.00 49.22 57 VAL D CA 1
ATOM 1422 C C . VAL D 2 5 ? 28.350 27.429 49.109 1.00 48.07 57 VAL D C 1
ATOM 1423 O O . VAL D 2 5 ? 28.111 27.617 47.919 1.00 46.62 57 VAL D O 1
ATOM 1427 N N . LEU D 2 6 ? 27.397 27.237 50.018 1.00 47.21 58 LEU D N 1
ATOM 1428 C CA . LEU D 2 6 ? 25.983 27.241 49.664 1.00 46.94 58 LEU D CA 1
ATOM 1429 C C . LEU D 2 6 ? 25.180 28.057 50.671 1.00 48.41 58 LEU D C 1
ATOM 1430 O O . LEU D 2 6 ? 25.352 27.899 51.878 1.00 48.03 58 LEU D O 1
ATOM 1435 N N . THR D 2 7 ? 24.306 28.924 50.168 1.00 49.06 59 THR D N 1
ATOM 1436 C CA . THR D 2 7 ? 23.468 29.770 51.017 1.00 51.50 59 THR D CA 1
ATOM 1437 C C . THR D 2 7 ? 22.113 29.106 51.224 1.00 52.77 59 THR D C 1
ATOM 1438 O O . THR D 2 7 ? 21.664 28.330 50.384 1.00 54.93 59 THR D O 1
ATOM 1442 N N . LYS D 2 8 ? 21.451 29.415 52.332 1.00 53.62 60 LYS D N 1
ATOM 1443 C CA . LYS D 2 8 ? 20.141 28.832 52.582 1.00 54.48 60 LYS D CA 1
ATOM 1444 C C . LYS D 2 8 ? 19.130 29.351 51.573 1.00 53.30 60 LYS D C 1
ATOM 1445 O O . LYS D 2 8 ? 18.100 28.724 51.343 1.00 54.62 60 LYS D O 1
ATOM 1451 N N . LYS D 2 9 ? 19.419 30.500 50.974 1.00 52.45 61 LYS D N 1
ATOM 1452 C CA . LYS D 2 9 ? 18.517 31.064 49.981 1.00 51.31 61 LYS D CA 1
ATOM 1453 C C . LYS D 2 9 ? 18.529 30.126 48.770 1.00 49.20 61 LYS D C 1
ATOM 1454 O O . LYS D 2 9 ? 17.482 29.680 48.296 1.00 47.94 61 LYS D O 1
ATOM 1460 N N . LYS D 2 10 ? 19.729 29.824 48.286 1.00 47.87 62 LYS D N 1
ATOM 1461 C CA . LYS D 2 10 ? 19.907 28.941 47.141 1.00 48.10 62 LYS D CA 1
ATOM 1462 C C . LYS D 2 10 ? 19.199 27.624 47.411 1.00 46.49 62 LYS D C 1
ATOM 1463 O O . LYS D 2 10 ? 18.322 27.211 46.655 1.00 44.19 62 LYS D O 1
ATOM 1469 N N . LEU D 2 11 ? 19.590 26.974 48.504 1.00 46.19 63 LEU D N 1
ATOM 1470 C CA . LEU D 2 11 ? 18.990 25.708 48.908 1.00 45.06 63 LEU D CA 1
ATOM 1471 C C . LEU D 2 11 ? 17.475 25.839 48.833 1.00 43.83 63 LEU D C 1
ATOM 1472 O O . LEU D 2 11 ? 16.790 24.982 48.275 1.00 43.59 63 LEU D O 1
ATOM 1477 N N . GLN D 2 12 ? 16.961 26.929 49.396 1.00 42.45 64 GLN D N 1
ATOM 1478 C CA . GLN D 2 12 ? 15.532 27.184 49.406 1.00 42.41 64 GLN D CA 1
ATOM 1479 C C . GLN D 2 12 ? 14.997 27.352 47.991 1.00 39.62 64 GLN D C 1
ATOM 1480 O O . GLN D 2 12 ? 13.879 26.943 47.697 1.00 39.05 64 GLN D O 1
ATOM 1486 N N . ASP D 2 13 ? 15.794 27.955 47.116 1.00 39.13 65 ASP D N 1
ATOM 1487 C CA . ASP D 2 13 ? 15.375 28.137 45.729 1.00 38.73 65 ASP D CA 1
ATOM 1488 C C . ASP D 2 13 ? 15.287 26.772 45.059 1.00 38.42 65 ASP D C 1
ATOM 1489 O O . ASP D 2 13 ? 14.339 26.484 44.321 1.00 35.99 65 ASP D O 1
ATOM 1494 N N . LEU D 2 14 ? 16.286 25.935 45.324 1.00 39.88 66 LEU D N 1
ATOM 1495 C CA . LEU D 2 14 ? 16.327 24.584 44.775 1.00 41.57 66 LEU D CA 1
ATOM 1496 C C . LEU D 2 14 ? 15.058 23.879 45.238 1.00 42.19 66 LEU D C 1
ATOM 1497 O O . LEU D 2 14 ? 14.299 23.338 44.436 1.00 41.84 66 LEU D O 1
ATOM 1502 N N . VAL D 2 15 ? 14.818 23.922 46.544 1.00 43.20 67 VAL D N 1
ATOM 1503 C CA . VAL D 2 15 ? 13.651 23.277 47.119 1.00 44.32 67 VAL D CA 1
ATOM 1504 C C . VAL D 2 15 ? 12.348 23.747 46.475 1.00 45.97 67 VAL D C 1
ATOM 1505 O O . VAL D 2 15 ? 11.465 22.939 46.191 1.00 45.65 67 VAL D O 1
ATOM 1509 N N . ARG D 2 16 ? 12.220 25.049 46.243 1.00 48.61 68 ARG D N 1
ATOM 1510 C CA . ARG D 2 16 ? 10.999 25.570 45.636 1.00 52.21 68 ARG D CA 1
ATOM 1511 C C . ARG D 2 16 ? 10.766 25.060 44.214 1.00 51.86 68 ARG D C 1
ATOM 1512 O O . ARG D 2 16 ? 9.632 24.755 43.840 1.00 50.99 68 ARG D O 1
ATOM 1520 N N . GLU D 2 17 ? 11.833 24.958 43.429 1.00 52.12 69 GLU D N 1
ATOM 1521 C CA . GLU D 2 17 ? 11.705 24.497 42.057 1.00 55.18 69 GLU D CA 1
ATOM 1522 C C . GLU D 2 17 ? 11.365 23.006 41.941 1.00 56.87 69 GLU D C 1
ATOM 1523 O O . GLU D 2 17 ? 11.216 22.475 40.840 1.00 57.77 69 GLU D O 1
ATOM 1529 N N . VAL D 2 18 ? 11.242 22.336 43.082 1.00 57.42 70 VAL D N 1
ATOM 1530 C CA . VAL D 2 18 ? 10.874 20.928 43.107 1.00 57.14 70 VAL D CA 1
ATOM 1531 C C . VAL D 2 18 ? 9.440 20.838 43.637 1.00 59.15 70 VAL D C 1
ATOM 1532 O O . VAL D 2 18 ? 8.643 20.021 43.176 1.00 58.96 70 VAL D O 1
ATOM 1536 N N . ASP D 2 19 ? 9.123 21.698 44.600 1.00 61.10 71 ASP D N 1
ATOM 1537 C CA . ASP D 2 19 ? 7.798 21.755 45.213 1.00 64.57 71 ASP D CA 1
ATOM 1538 C C . ASP D 2 19 ? 7.666 23.117 45.896 1.00 65.96 71 ASP D C 1
ATOM 1539 O O . ASP D 2 19 ? 8.127 23.310 47.021 1.00 66.08 71 ASP D O 1
ATOM 1544 N N . PRO D 2 20 ? 7.016 24.074 45.215 1.00 67.45 72 PRO D N 1
ATOM 1545 C CA . PRO D 2 20 ? 6.777 25.453 45.660 1.00 68.06 72 PRO D CA 1
ATOM 1546 C C . PRO D 2 20 ? 6.099 25.615 47.016 1.00 68.89 72 PRO D C 1
ATOM 1547 O O . PRO D 2 20 ? 6.523 26.434 47.834 1.00 69.12 72 PRO D O 1
ATOM 1551 N N . ASN D 2 21 ? 5.045 24.842 47.249 1.00 69.21 73 ASN D N 1
ATOM 1552 C CA . ASN D 2 21 ? 4.312 24.911 48.507 1.00 70.11 73 ASN D CA 1
ATOM 1553 C C . ASN D 2 21 ? 5.205 24.453 49.652 1.00 69.57 73 ASN D C 1
ATOM 1554 O O . ASN D 2 21 ? 5.111 24.945 50.778 1.00 69.95 73 ASN D O 1
ATOM 1559 N N . GLU D 2 22 ? 6.081 23.509 49.335 1.00 68.00 74 GLU D N 1
ATOM 1560 C CA . GLU D 2 22 ? 7.007 22.928 50.293 1.00 66.43 74 GLU D CA 1
ATOM 1561 C C . GLU D 2 22 ? 8.078 23.853 50.865 1.00 64.64 74 GLU D C 1
ATOM 1562 O O . GLU D 2 22 ? 8.769 24.565 50.137 1.00 64.11 74 GLU D O 1
ATOM 1568 N N . GLN D 2 23 ? 8.201 23.819 52.186 1.00 62.87 75 GLN D N 1
ATOM 1569 C CA . GLN D 2 23 ? 9.194 24.602 52.909 1.00 61.64 75 GLN D CA 1
ATOM 1570 C C . GLN D 2 23 ? 9.775 23.671 53.975 1.00 58.94 75 GLN D C 1
ATOM 1571 O O . GLN D 2 23 ? 9.067 23.231 54.880 1.00 58.78 75 GLN D O 1
ATOM 1577 N N . LEU D 2 24 ? 11.062 23.364 53.839 1.00 56.29 76 LEU D N 1
ATOM 1578 C CA . LEU D 2 24 ? 11.767 22.464 54.750 1.00 52.51 76 LEU D CA 1
ATOM 1579 C C . LEU D 2 24 ? 12.113 23.056 56.104 1.00 50.08 76 LEU D C 1
ATOM 1580 O O . LEU D 2 24 ? 12.288 24.268 56.242 1.00 48.27 76 LEU D O 1
ATOM 1585 N N . ASP D 2 25 ? 12.218 22.175 57.096 1.00 48.41 77 ASP D N 1
ATOM 1586 C CA . ASP D 2 25 ? 12.562 22.566 58.455 1.00 48.04 77 ASP D CA 1
ATOM 1587 C C . ASP D 2 25 ? 14.034 22.939 58.499 1.00 46.98 77 ASP D C 1
ATOM 1588 O O . ASP D 2 25 ? 14.875 22.273 57.895 1.00 48.01 77 ASP D O 1
ATOM 1593 N N . GLU D 2 26 ? 14.344 24.009 59.217 1.00 46.97 78 GLU D N 1
ATOM 1594 C CA . GLU D 2 26 ? 15.715 24.466 59.326 1.00 46.11 78 GLU D CA 1
ATOM 1595 C C . GLU D 2 26 ? 16.677 23.286 59.520 1.00 44.29 78 GLU D C 1
ATOM 1596 O O . GLU D 2 26 ? 17.746 23.253 58.918 1.00 45.52 78 GLU D O 1
ATOM 1602 N N . ASP D 2 27 ? 16.288 22.312 60.343 1.00 41.64 79 ASP D N 1
ATOM 1603 C CA . ASP D 2 27 ? 17.141 21.144 60.621 1.00 38.15 79 ASP D CA 1
ATOM 1604 C C . ASP D 2 27 ? 17.495 20.318 59.392 1.00 36.07 79 ASP D C 1
ATOM 1605 O O . ASP D 2 27 ? 18.631 19.868 59.233 1.00 34.12 79 ASP D O 1
ATOM 1610 N N . VAL D 2 28 ? 16.515 20.111 58.527 1.00 33.85 80 VAL D N 1
ATOM 1611 C CA . VAL D 2 28 ? 16.728 19.344 57.312 1.00 32.58 80 VAL D CA 1
ATOM 1612 C C . VAL D 2 28 ? 17.628 20.127 56.354 1.00 34.37 80 VAL D C 1
ATOM 1613 O O . VAL D 2 28 ? 18.478 19.544 55.664 1.00 35.27 80 VAL D O 1
ATOM 1617 N N . GLU D 2 29 ? 17.444 21.448 56.328 1.00 34.65 81 GLU D N 1
ATOM 1618 C CA . GLU D 2 29 ? 18.250 22.326 55.480 1.00 35.13 81 GLU D CA 1
ATOM 1619 C C . GLU D 2 29 ? 19.711 22.161 55.866 1.00 32.65 81 GLU D C 1
ATOM 1620 O O . GLU D 2 29 ? 20.567 21.958 55.009 1.00 29.50 81 GLU D O 1
ATOM 1626 N N . GLU D 2 30 ? 19.976 22.253 57.168 1.00 32.15 82 GLU D N 1
ATOM 1627 C CA . GLU D 2 30 ? 21.322 22.093 57.723 1.00 34.09 82 GLU D CA 1
ATOM 1628 C C . GLU D 2 30 ? 21.898 20.746 57.276 1.00 32.40 82 GLU D C 1
ATOM 1629 O O . GLU D 2 30 ? 23.004 20.677 56.746 1.00 32.52 82 GLU D O 1
ATOM 1643 N N . LEU D 2 32 ? 21.127 18.898 54.780 1.00 26.66 84 LEU D N 1
ATOM 1644 C CA . LEU D 2 32 ? 21.450 18.938 53.360 1.00 27.81 84 LEU D CA 1
ATOM 1645 C C . LEU D 2 32 ? 22.691 19.785 53.104 1.00 29.69 84 LEU D C 1
ATOM 1646 O O . LEU D 2 32 ? 23.490 19.474 52.221 1.00 28.33 84 LEU D O 1
ATOM 1651 N N . LEU D 2 33 ? 22.870 20.853 53.878 1.00 30.27 85 LEU D N 1
ATOM 1652 C CA . LEU D 2 33 ? 24.048 21.682 53.675 1.00 32.02 85 LEU D CA 1
ATOM 1653 C C . LEU D 2 33 ? 25.255 20.823 54.025 1.00 30.26 85 LEU D C 1
ATOM 1654 O O . LEU D 2 33 ? 26.311 20.923 53.408 1.00 31.00 85 LEU D O 1
ATOM 1659 N N . GLN D 2 34 ? 25.090 19.968 55.023 1.00 28.68 86 GLN D N 1
ATOM 1660 C CA . GLN D 2 34 ? 26.169 19.083 55.398 1.00 28.71 86 GLN D CA 1
ATOM 1661 C C . GLN D 2 34 ? 26.411 18.038 54.314 1.00 27.24 86 GLN D C 1
ATOM 1662 O O . GLN D 2 34 ? 27.561 17.696 54.041 1.00 26.77 86 GLN D O 1
ATOM 1668 N N . ILE D 2 35 ? 25.337 17.530 53.704 1.00 26.62 87 ILE D N 1
ATOM 1669 C CA . ILE D 2 35 ? 25.473 16.531 52.637 1.00 26.95 87 ILE D CA 1
ATOM 1670 C C . ILE D 2 35 ? 26.251 17.124 51.454 1.00 27.19 87 ILE D C 1
ATOM 1671 O O . ILE D 2 35 ? 27.073 16.447 50.840 1.00 27.43 87 ILE D O 1
ATOM 1676 N N . ALA D 2 36 ? 25.996 18.394 51.145 1.00 28.22 88 ALA D N 1
ATOM 1677 C CA . ALA D 2 36 ? 26.690 19.064 50.048 1.00 27.44 88 ALA D CA 1
ATOM 1678 C C . ALA D 2 36 ? 28.182 19.104 50.351 1.00 28.06 88 ALA D C 1
ATOM 1679 O O . ALA D 2 36 ? 29.011 18.917 49.459 1.00 27.24 88 ALA D O 1
ATOM 1681 N N . ASP D 2 37 ? 28.517 19.359 51.615 1.00 28.65 89 ASP D N 1
ATOM 1682 C CA . ASP D 2 37 ? 29.909 19.407 52.042 1.00 30.04 89 ASP D CA 1
ATOM 1683 C C . ASP D 2 37 ? 30.549 18.032 51.898 1.00 30.59 89 ASP D C 1
ATOM 1684 O O . ASP D 2 37 ? 31.693 17.903 51.446 1.00 31.32 89 ASP D O 1
ATOM 1689 N N . ASP D 2 38 ? 29.821 16.997 52.303 1.00 29.94 90 ASP D N 1
ATOM 1690 C CA . ASP D 2 38 ? 30.354 15.643 52.199 1.00 30.27 90 ASP D CA 1
ATOM 1691 C C . ASP D 2 38 ? 30.574 15.284 50.731 1.00 28.68 90 ASP D C 1
ATOM 1692 O O . ASP D 2 38 ? 31.601 14.709 50.372 1.00 28.56 90 ASP D O 1
ATOM 1697 N N . PHE D 2 39 ? 29.609 15.652 49.890 1.00 28.95 91 PHE D N 1
ATOM 1698 C CA . PHE D 2 39 ? 29.667 15.380 48.450 1.00 30.03 91 PHE D CA 1
ATOM 1699 C C . PHE D 2 39 ? 30.865 16.063 47.786 1.00 31.31 91 PHE D C 1
ATOM 1700 O O . PHE D 2 39 ? 31.678 15.419 47.112 1.00 31.70 91 PHE D O 1
ATOM 1708 N N . ILE D 2 40 ? 30.980 17.370 47.991 1.00 31.09 92 ILE D N 1
ATOM 1709 C CA . ILE D 2 40 ? 32.070 18.135 47.406 1.00 30.92 92 ILE D CA 1
ATOM 1710 C C . ILE D 2 40 ? 33.408 17.557 47.834 1.00 32.11 92 ILE D C 1
ATOM 1711 O O . ILE D 2 40 ? 34.330 17.442 47.034 1.00 31.91 92 ILE D O 1
ATOM 1716 N N . GLU D 2 41 ? 33.497 17.182 49.106 1.00 34.13 93 GLU D N 1
ATOM 1717 C CA . GLU D 2 41 ? 34.720 16.618 49.660 1.00 34.81 93 GLU D CA 1
ATOM 1718 C C . GLU D 2 41 ? 35.088 15.259 49.067 1.00 34.53 93 GLU D C 1
ATOM 1719 O O . GLU D 2 41 ? 36.242 15.039 48.686 1.00 34.62 93 GLU D O 1
ATOM 1725 N N . SER D 2 42 ? 34.119 14.345 48.998 1.00 31.95 94 SER D N 1
ATOM 1726 C CA . SER D 2 42 ? 34.395 13.022 48.464 1.00 30.69 94 SER D CA 1
ATOM 1727 C C . SER D 2 42 ? 34.625 13.089 46.960 1.00 32.01 94 SER D C 1
ATOM 1728 O O . SER D 2 42 ? 35.546 12.465 46.435 1.00 30.56 94 SER D O 1
ATOM 1731 N N . VAL D 2 43 ? 33.812 13.875 46.268 1.00 34.73 95 VAL D N 1
ATOM 1732 C CA . VAL D 2 43 ? 33.959 13.991 44.824 1.00 37.03 95 VAL D CA 1
ATOM 1733 C C . VAL D 2 43 ? 35.289 14.637 44.417 1.00 38.80 95 VAL D C 1
ATOM 1734 O O . VAL D 2 43 ? 36.020 14.090 43.589 1.00 38.93 95 VAL D O 1
ATOM 1738 N N . VAL D 2 44 ? 35.610 15.785 45.007 1.00 40.48 96 VAL D N 1
ATOM 1739 C CA . VAL D 2 44 ? 36.854 16.482 44.681 1.00 40.35 96 VAL D CA 1
ATOM 1740 C C . VAL D 2 44 ? 38.061 15.635 45.042 1.00 40.78 96 VAL D C 1
ATOM 1741 O O . VAL D 2 44 ? 39.040 15.584 44.297 1.00 41.18 96 VAL D O 1
ATOM 1745 N N . THR D 2 45 ? 37.988 14.965 46.186 1.00 42.09 97 THR D N 1
ATOM 1746 C CA . THR D 2 45 ? 39.078 14.102 46.619 1.00 42.25 97 THR D CA 1
ATOM 1747 C C . THR D 2 45 ? 39.268 12.975 45.610 1.00 42.25 97 THR D C 1
ATOM 1748 O O . THR D 2 45 ? 40.380 12.711 45.177 1.00 45.91 97 THR D O 1
ATOM 1752 N N . ALA D 2 46 ? 38.178 12.318 45.228 1.00 42.01 98 ALA D N 1
ATOM 1753 C CA . ALA D 2 46 ? 38.246 11.219 44.272 1.00 40.96 98 ALA D CA 1
ATOM 1754 C C . ALA D 2 46 ? 38.705 11.685 42.892 1.00 41.49 98 ALA D C 1
ATOM 1755 O O . ALA D 2 46 ? 39.517 11.020 42.246 1.00 40.53 98 ALA D O 1
ATOM 1757 N N . ALA D 2 47 ? 38.179 12.815 42.433 1.00 41.43 99 ALA D N 1
ATOM 1758 C CA . ALA D 2 47 ? 38.570 13.332 41.128 1.00 42.46 99 ALA D CA 1
ATOM 1759 C C . ALA D 2 47 ? 40.090 13.504 41.110 1.00 45.19 99 ALA D C 1
ATOM 1760 O O . ALA D 2 47 ? 40.741 13.220 40.107 1.00 44.36 99 ALA D O 1
ATOM 1762 N N . CYS D 2 48 ? 40.649 13.953 42.233 1.00 47.55 100 CYS D N 1
ATOM 1763 C CA . CYS D 2 48 ? 42.091 14.147 42.340 1.00 50.26 100 CYS D CA 1
ATOM 1764 C C . CYS D 2 48 ? 42.857 12.835 42.215 1.00 52.03 100 CYS D C 1
ATOM 1765 O O . CYS D 2 48 ? 43.957 12.807 41.664 1.00 52.01 100 CYS D O 1
ATOM 1768 N N . GLN D 2 49 ? 42.283 11.753 42.732 1.00 54.50 101 GLN D N 1
ATOM 1769 C CA . GLN D 2 49 ? 42.921 10.444 42.628 1.00 57.51 101 GLN D CA 1
ATOM 1770 C C . GLN D 2 49 ? 43.006 10.101 41.141 1.00 58.46 101 GLN D C 1
ATOM 1771 O O . GLN D 2 49 ? 43.994 9.530 40.671 1.00 58.21 101 GLN D O 1
ATOM 1777 N N . LEU D 2 50 ? 41.953 10.459 40.412 1.00 58.91 102 LEU D N 1
ATOM 1778 C CA . LEU D 2 50 ? 41.879 10.208 38.980 1.00 60.19 102 LEU D CA 1
ATOM 1779 C C . LEU D 2 50 ? 42.886 11.057 38.216 1.00 60.81 102 LEU D C 1
ATOM 1780 O O . LEU D 2 50 ? 43.698 10.528 37.461 1.00 61.25 102 LEU D O 1
ATOM 1785 N N . ALA D 2 51 ? 42.828 12.370 38.412 1.00 61.98 103 ALA D N 1
ATOM 1786 C CA . ALA D 2 51 ? 43.747 13.284 37.743 1.00 64.10 103 ALA D CA 1
ATOM 1787 C C . ALA D 2 51 ? 45.172 12.788 37.960 1.00 65.48 103 ALA D C 1
ATOM 1788 O O . ALA D 2 51 ? 46.009 12.847 37.064 1.00 65.51 103 ALA D O 1
ATOM 1790 N N . ARG D 2 52 ? 45.434 12.294 39.162 1.00 67.11 104 ARG D N 1
ATOM 1791 C CA . ARG D 2 52 ? 46.742 11.762 39.497 1.00 69.62 104 ARG D CA 1
ATOM 1792 C C . ARG D 2 52 ? 47.001 10.520 38.651 1.00 70.28 104 ARG D C 1
ATOM 1793 O O . ARG D 2 52 ? 48.054 10.394 38.034 1.00 70.97 104 ARG D O 1
ATOM 1801 N N . HIS D 2 53 ? 46.027 9.614 38.626 1.00 70.97 105 HIS D N 1
ATOM 1802 C CA . HIS D 2 53 ? 46.131 8.367 37.875 1.00 70.73 105 HIS D CA 1
ATOM 1803 C C . HIS D 2 53 ? 46.512 8.602 36.418 1.00 70.58 105 HIS D C 1
ATOM 1804 O O . HIS D 2 53 ? 47.194 7.781 35.808 1.00 70.24 105 HIS D O 1
ATOM 1811 N N . ARG D 2 54 ? 46.063 9.717 35.854 1.00 70.15 106 ARG D N 1
ATOM 1812 C CA . ARG D 2 54 ? 46.398 10.037 34.474 1.00 69.76 106 ARG D CA 1
ATOM 1813 C C . ARG D 2 54 ? 47.683 10.855 34.465 1.00 70.53 106 ARG D C 1
ATOM 1814 O O . ARG D 2 54 ? 47.929 11.656 33.561 1.00 70.92 106 ARG D O 1
ATOM 1822 N N . LYS D 2 55 ? 48.493 10.635 35.496 1.00 70.61 107 LYS D N 1
ATOM 1823 C CA . LYS D 2 55 ? 49.778 11.304 35.669 1.00 70.22 107 LYS D CA 1
ATOM 1824 C C . LYS D 2 55 ? 49.745 12.818 35.493 1.00 69.81 107 LYS D C 1
ATOM 1825 O O . LYS D 2 55 ? 50.690 13.410 34.970 1.00 70.07 107 LYS D O 1
ATOM 1831 N N . SER D 2 56 ? 48.662 13.444 35.945 1.00 68.90 108 SER D N 1
ATOM 1832 C CA . SER D 2 56 ? 48.522 14.891 35.836 1.00 68.16 108 SER D CA 1
ATOM 1833 C C . SER D 2 56 ? 48.679 15.588 37.181 1.00 68.93 108 SER D C 1
ATOM 1834 O O . SER D 2 56 ? 48.705 14.947 38.232 1.00 69.46 108 SER D O 1
ATOM 1837 N N . SER D 2 57 ? 48.778 16.911 37.131 1.00 68.92 109 SER D N 1
ATOM 1838 C CA . SER D 2 57 ? 48.934 17.729 38.323 1.00 68.69 109 SER D CA 1
ATOM 1839 C C . SER D 2 57 ? 47.755 18.670 38.436 1.00 68.18 109 SER D C 1
ATOM 1840 O O . SER D 2 57 ? 47.558 19.313 39.463 1.00 68.94 109 SER D O 1
ATOM 1843 N N . THR D 2 58 ? 46.975 18.751 37.364 1.00 68.38 110 THR D N 1
ATOM 1844 C CA . THR D 2 58 ? 45.812 19.625 37.336 1.00 67.80 110 THR D CA 1
ATOM 1845 C C . THR D 2 58 ? 44.508 18.835 37.334 1.00 66.79 110 THR D C 1
ATOM 1846 O O . THR D 2 58 ? 44.398 17.786 36.691 1.00 66.58 110 THR D O 1
ATOM 1850 N N . LEU D 2 59 ? 43.525 19.354 38.064 1.00 64.46 111 LEU D N 1
ATOM 1851 C CA . LEU D 2 59 ? 42.221 18.723 38.161 1.00 62.49 111 LEU D CA 1
ATOM 1852 C C . LEU D 2 59 ? 41.361 19.286 37.038 1.00 60.99 111 LEU D C 1
ATOM 1853 O O . LEU D 2 59 ? 41.271 20.504 36.859 1.00 60.41 111 LEU D O 1
ATOM 1858 N N . GLU D 2 60 ? 40.733 18.392 36.282 1.00 58.88 112 GLU D N 1
ATOM 1859 C CA . GLU D 2 60 ? 39.902 18.801 35.160 1.00 57.11 112 GLU D CA 1
ATOM 1860 C C . GLU D 2 60 ? 38.537 18.146 35.176 1.00 54.03 112 GLU D C 1
ATOM 1861 O O . GLU D 2 60 ? 38.362 17.074 35.748 1.00 52.70 112 GLU D O 1
ATOM 1867 N N . VAL D 2 61 ? 37.579 18.804 34.530 1.00 51.24 113 VAL D N 1
ATOM 1868 C CA . VAL D 2 61 ? 36.211 18.317 34.432 1.00 48.71 113 VAL D CA 1
ATOM 1869 C C . VAL D 2 61 ? 36.156 16.817 34.150 1.00 48.97 113 VAL D C 1
ATOM 1870 O O . VAL D 2 61 ? 35.408 16.087 34.797 1.00 48.73 113 VAL D O 1
ATOM 1874 N N . LYS D 2 62 ? 36.953 16.365 33.185 1.00 49.18 114 LYS D N 1
ATOM 1875 C CA . LYS D 2 62 ? 37.003 14.952 32.816 1.00 48.75 114 LYS D CA 1
ATOM 1876 C C . LYS D 2 62 ? 37.170 14.070 34.047 1.00 47.10 114 LYS D C 1
ATOM 1877 O O . LYS D 2 62 ? 36.544 13.016 34.159 1.00 46.98 114 LYS D O 1
ATOM 1883 N N . ASP D 2 63 ? 38.023 14.508 34.968 1.00 45.45 115 ASP D N 1
ATOM 1884 C CA . ASP D 2 63 ? 38.293 13.767 36.200 1.00 44.54 115 ASP D CA 1
ATOM 1885 C C . ASP D 2 63 ? 37.049 13.639 37.086 1.00 42.32 115 ASP D C 1
ATOM 1886 O O . ASP D 2 63 ? 36.671 12.540 37.511 1.00 40.08 115 ASP D O 1
ATOM 1891 N N . VAL D 2 64 ? 36.429 14.778 37.370 1.00 38.25 116 VAL D N 1
ATOM 1892 C CA . VAL D 2 64 ? 35.244 14.807 38.206 1.00 38.47 116 VAL D CA 1
ATOM 1893 C C . VAL D 2 64 ? 34.115 14.025 37.546 1.00 38.16 116 VAL D C 1
ATOM 1894 O O . VAL D 2 64 ? 33.417 13.246 38.201 1.00 37.91 116 VAL D O 1
ATOM 1898 N N . GLN D 2 65 ? 33.944 14.243 36.247 1.00 37.34 117 GLN D N 1
ATOM 1899 C CA . GLN D 2 65 ? 32.891 13.580 35.488 1.00 37.89 117 GLN D CA 1
ATOM 1900 C C . GLN D 2 65 ? 33.043 12.060 35.487 1.00 36.14 117 GLN D C 1
ATOM 1901 O O . GLN D 2 65 ? 32.056 11.336 35.529 1.00 34.52 117 GLN D O 1
ATOM 1907 N N . LEU D 2 66 ? 34.279 11.584 35.443 1.00 35.81 118 LEU D N 1
ATOM 1908 C CA . LEU D 2 66 ? 34.527 10.153 35.434 1.00 37.11 118 LEU D CA 1
ATOM 1909 C C . LEU D 2 66 ? 34.070 9.529 36.747 1.00 38.58 118 LEU D C 1
ATOM 1910 O O . LEU D 2 66 ? 33.358 8.519 36.745 1.00 40.96 118 LEU D O 1
ATOM 1915 N N . HIS D 2 67 ? 34.480 10.129 37.863 1.00 37.07 119 HIS D N 1
ATOM 1916 C CA . HIS D 2 67 ? 34.094 9.643 39.190 1.00 36.71 119 HIS D CA 1
ATOM 1917 C C . HIS D 2 67 ? 32.574 9.720 39.350 1.00 36.92 119 HIS D C 1
ATOM 1918 O O . HIS D 2 67 ? 31.936 8.788 39.853 1.00 38.19 119 HIS D O 1
ATOM 1925 N N . LEU D 2 68 ? 31.994 10.830 38.916 1.00 36.07 120 LEU D N 1
ATOM 1926 C CA . LEU D 2 68 ? 30.554 11.010 39.012 1.00 36.67 120 LEU D CA 1
ATOM 1927 C C . LEU D 2 68 ? 29.815 9.899 38.290 1.00 37.29 120 LEU D C 1
ATOM 1928 O O . LEU D 2 68 ? 28.855 9.333 38.814 1.00 37.39 120 LEU D O 1
ATOM 1933 N N . GLU D 2 69 ? 30.262 9.600 37.076 1.00 38.80 121 GLU D N 1
ATOM 1934 C CA . GLU D 2 69 ? 29.633 8.564 36.269 1.00 40.09 121 GLU D CA 1
ATOM 1935 C C . GLU D 2 69 ? 29.873 7.188 36.886 1.00 39.87 121 GLU D C 1
ATOM 1936 O O . GLU D 2 69 ? 28.959 6.377 36.953 1.00 38.39 121 GLU D O 1
ATOM 1942 N N . ARG D 2 70 ? 31.089 6.954 37.378 1.00 40.67 122 ARG D N 1
ATOM 1943 C CA . ARG D 2 70 ? 31.446 5.672 37.985 1.00 42.89 122 ARG D CA 1
ATOM 1944 C C . ARG D 2 70 ? 30.923 5.367 39.394 1.00 42.92 122 ARG D C 1
ATOM 1945 O O . ARG D 2 70 ? 30.434 4.266 39.643 1.00 44.78 122 ARG D O 1
ATOM 1953 N N . GLN D 2 71 ? 31.035 6.311 40.326 1.00 40.80 123 GLN D N 1
ATOM 1954 C CA . GLN D 2 71 ? 30.582 6.043 41.691 1.00 38.48 123 GLN D CA 1
ATOM 1955 C C . GLN D 2 71 ? 29.180 6.536 41.999 1.00 37.06 123 GLN D C 1
ATOM 1956 O O . GLN D 2 71 ? 28.503 5.997 42.869 1.00 37.81 123 GLN D O 1
ATOM 1962 N N . TRP D 2 72 ? 28.733 7.551 41.279 1.00 34.40 124 TRP D N 1
ATOM 1963 C CA . TRP D 2 72 ? 27.418 8.102 41.528 1.00 34.58 124 TRP D CA 1
ATOM 1964 C C . TRP D 2 72 ? 26.443 7.791 40.429 1.00 34.42 124 TRP D C 1
ATOM 1965 O O . TRP D 2 72 ? 25.239 7.896 40.614 1.00 33.22 124 TRP D O 1
ATOM 1976 N N . ASN D 2 73 ? 26.975 7.424 39.273 1.00 37.88 125 ASN D N 1
ATOM 1977 C CA . ASN D 2 73 ? 26.148 7.132 38.117 1.00 39.04 125 ASN D CA 1
ATOM 1978 C C . ASN D 2 73 ? 25.379 8.386 37.738 1.00 37.61 125 ASN D C 1
ATOM 1979 O O . ASN D 2 73 ? 24.195 8.336 37.420 1.00 36.17 125 ASN D O 1
ATOM 1992 N N . TRP D 2 75 ? 25.268 11.593 35.176 1.00 39.84 127 TRP D N 1
ATOM 1993 C CA . TRP D 2 75 ? 25.748 11.977 33.853 1.00 40.30 127 TRP D CA 1
ATOM 1994 C C . TRP D 2 75 ? 25.306 13.395 33.553 1.00 43.11 127 TRP D C 1
ATOM 1995 O O . TRP D 2 75 ? 24.242 13.619 32.974 1.00 45.23 127 TRP D O 1
ATOM 2006 N N . ILE D 2 76 ? 26.135 14.353 33.944 1.00 44.62 128 ILE D N 1
ATOM 2007 C CA . ILE D 2 76 ? 25.814 15.749 33.734 1.00 47.68 128 ILE D CA 1
ATOM 2008 C C . ILE D 2 76 ? 26.796 16.431 32.799 1.00 48.45 128 ILE D C 1
ATOM 2009 O O . ILE D 2 76 ? 26.334 17.301 32.033 1.00 49.90 128 ILE D O 1
#

CATH classification: 1.10.20.10

Solvent-accessible surface area: 12618 Å² total

Radius of gyration: 19.43 Å; Cα contacts (8 Å, |Δi|>4): 286; chains: 4; bounding box: 46×36×48 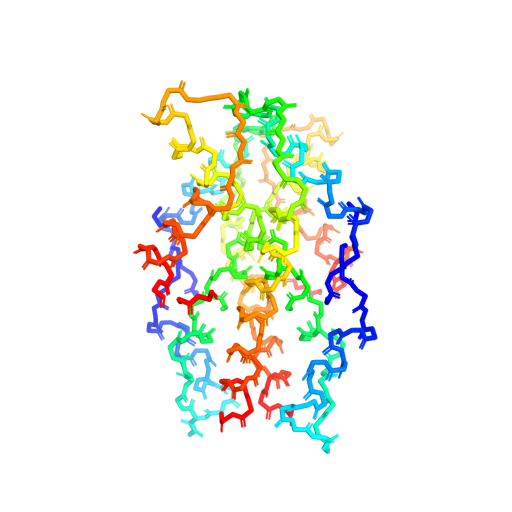Å

Nearest PDB structures (foldseek):
  1h3o-assembly2_C  TM=1.021E+00  e=8.985E-07  Homo sapiens
  1h3o-assembly1_A  TM=1.011E+00  e=3.234E-06  Homo sapiens
  7pf4-assembly1_K  TM=8.284E-01  e=1.808E+00  Homo sapiens
  6hts-assembly1_M  TM=7.784E-01  e=2.239E+00  Homo sapiens
  6i84-assembly1_V  TM=6.712E-01  e=3.955E+00  Xenopus laevis

InterPro domains:
  IPR003894 TAFH/NHR1 [PF07531] (592-682)
  IPR003894 TAFH/NHR1 [PS51119] (590-687)
  IPR003894 TAFH/NHR1 [SM00549] (592-684)
  IPR007900 Transcription initiation factor TFIID component TAF4, C-terminal [PF05236] (834-1082)
  IPR007900 Transcription initiation factor TFIID component TAF4, C-terminal [cd08045] (869-968)
  IPR009072 Histone-fold [G3DSA:1.10.20.10] (871-920)
  IPR009072 Histone-fold [SSF47113] (872-919)
  IPR037249 TAFH/NHR1 domain superfamily [G3DSA:1.20.120.1110] (575-688)
  IPR037249 TAFH/NHR1 domain superfamily [SSF158553] (585-678)
  IPR045144 Transcription initiation factor TFIID component TAF4 [PTHR15138] (9-1085)

Sequence (238 aa):
FLLQAPLQRRILEIGKKHGITELHPDVVSYVSHATQQRLQNLVEKISEHVLTKKKLQDLVREVDPNEQLDEDVEELLQIADDFIESVVTAACQLARHRKSSTLEVKDVQLHLERQWNWIFLLQAPLQRRILEIGKKHGITELHPDVVSYVSHATQQRLQNLVEKISEHVLTKKKLQDLVREVDPNEQLDEDVEELLQIADDFIESVVTAACQLARHRKSSTLEVKDVQLHLERQWNWI

GO terms:
  GO:0000785 chromatin (C, IDA)
  GO:0005669 transcription factor TFIID complex (C, IDA)
  GO:0071339 MLL1 complex (C, IDA)
  GO:0005669 transcription factor TFIID complex (C, TAS)
  GO:0006366 transcription by RNA polymerase II (P, TAS)
  GO:0005654 nucleoplasm (C, TAS)
  GO:0005515 protein binding (F, IPI)
  GO:0005654 nucleoplasm (C, IDA)
  GO:0001046 core promoter sequence-specific DNA binding (F, IDA)
  GO:0042789 mRNA transcription by RNA polymerase II (P, IDA)
  GO:0060261 positive regulation of transcription initiation by RNA polymerase II (P, IDA)
  GO:0006357 regulation of transcription by RNA polymerase II (P, IDA)
  GO:0005634 nucleus (C, EXP)
  GO:0051123 RNA polymerase II preinitiation complex assembly (P, IPI)
  GO:0032991 protein-containing complex (C, IMP)
  GO:0017162 aryl hydrocarbon receptor binding (F, IPI)
  GO:0016251 RNA polymerase II general transcription initiation factor activity (F, IDA)
  GO:0033276 transcription factor TFTC complex (C, IDA)
  GO:0006352 DNA-templated transcription initiation (P, IDA)
  GO:0006367 transcription initiation at RNA polymerase II promoter (P, IDA)

Organism: Homo sapiens (NCBI:txid9606)

Secondary structure (P-SEA, 3-state):
ccccaaaaaaaaaaaaaccccccccaaaaaaaaaaaaaaaaaaaaaac/ccccaaaaaaaaaaacccccccccccccaaaaaaaaaaaaaaaaaaaaaaccccccaaaaaaaaaaccccc/cccaaaaaaaaaaaaaaccccccccaaaaaaaaaaaaaaaaaaaaaac/ccccaaaaaaaaaaacccccccccccccaaaaaaaaaaaaaaaaaaaaaaccccccaaaaaaaaaaccccc

Foldseek 3Di:
DDDQPVLLVVVCVVVVVPVDNDDDPCVSVVVVVVVCVVVVVVVVVVVD/DDDDLVNLQVVVCVVPVPDDDDPVVSVVVVVVVVVCVVLQVQLCVVQVVVVHRDRDPVSSQVCCCVVVNHD/DDDQPVLVVVVCVVQVVPPHNDDDSCVSVVVVVVVVVVVVVVVVVVVD/DDDDLVVVQVVVCVVPVVDDDDPVVSVVVVVVVVCCVVLVVQLCVVCVVVVHDDRDPVSSQVCCCVVVNHD